Protein AF-A0A150SQH8-F1 (afdb_monomer)

pLDDT: mean 94.11, std 7.32, range [50.31, 98.69]

Sequence (302 aa):
MTDPDAIAERLSELQANVLAPLVLGGPLHPVRPFGVRLALLLGDGAGALDRDLGSRIDVVRVRVARLVAPVDTLPELTSADWALLAALNDLLQLTNHELAGVLTRSRYPRLLASVRDLCELVPAPADVATALSRHATFARVLDSVRTDAVVAWWTGRASFRGQPPPPRLLRWRQLRNVEVETRRVGLADMGHGIPGLAPPDFADALALWMTRTPLTDLATATRKSPPFAWSASTLAVVATPPGRSLAYRVLLRQPHDLAVATLARAAREVPPRFGRARAIAESFASEVAAGIKLLDERSGAA

Nearest PDB structures (foldseek):
  8pj6-assembly1_5  TM=2.919E-01  e=7.284E+00  Homo sapiens

Secondary structure (DSSP, 8-state):
---HHHHHHHHHHHIIIIIHHHHH-S---PPSP-HHHHHTTTTTT---S-HHHHHHHHHHHHHHHHTTS--S--PPPPHHHHHHHHHHHHHHHTT-GGGGSTTTTTHHHHHHHHHHHHHHHSPPPSSHHHHHHHHHHHTTGGG-EEEEEEEEETTEEEEEESSPPPGGGGTTHHHHT-EEEEEEEEGGGTTTT-TT--HHHHHHHHHHHHTTSHHHHHHTTT-SSSPP---HHHHHHHTSHHHHHHHHHHHTTS-HHHHHHHHHHHHHHS-GGGHHHHHHHHHHHHHHHHHHHHHHHHHTT-

Foldseek 3Di:
DDDPVVLLVVLQCLLVQQQLCQQVNDHHDQDDQQFQPSLLVHQVPRPRYDVVSVVVSFVSLQVQLVLQDPDDGADDQHSLNSSLSSLLSLLLCLLAQVCQPPVRLVVNVVSLVRSLVSLVVRDAQPDLRSLSSSCSRRLCVQVDKWKKKWKDWPPGIDIDISDDPDVVSVPPCPPGVIDIDIDIHTSLRSQPPRPNGDSVSSLVSVQSSVLNNLLSLLLCQLDPTPHRADDPNVLVQLVDPVSLSSSLSSLVVDDLVSSLVSLCVRLVVPDVVPVVSSVSSNVSSVVSNVVVVVVVVVVVVD

Structure (mmCIF, N/CA/C/O backbone):
data_AF-A0A150SQH8-F1
#
_entry.id   AF-A0A150SQH8-F1
#
loop_
_atom_site.group_PDB
_atom_site.id
_atom_site.type_symbol
_atom_site.label_atom_id
_atom_site.label_alt_id
_atom_site.label_comp_id
_atom_site.label_asym_id
_atom_site.label_entity_id
_atom_site.label_seq_id
_atom_site.pdbx_PDB_ins_code
_atom_site.Cartn_x
_atom_site.Cartn_y
_atom_site.Cartn_z
_atom_site.occupancy
_atom_site.B_iso_or_equiv
_atom_site.auth_seq_id
_atom_site.auth_comp_id
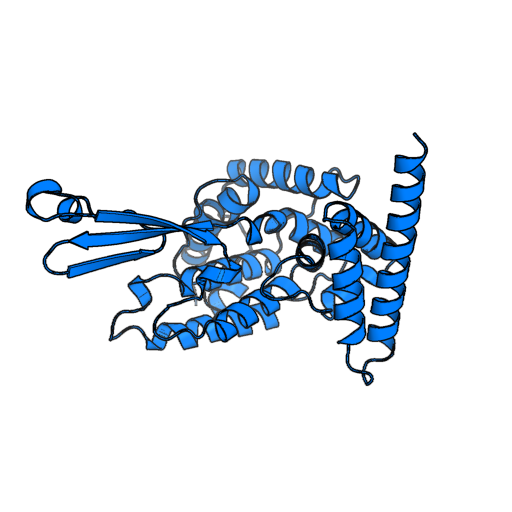_atom_site.auth_asym_id
_atom_site.auth_atom_id
_atom_site.pdbx_PDB_model_num
ATOM 1 N N . MET A 1 1 ? -21.408 -23.127 -3.669 1.00 54.91 1 MET A N 1
ATOM 2 C CA . MET A 1 1 ? -20.972 -22.099 -4.638 1.00 54.91 1 MET A CA 1
ATOM 3 C C . MET A 1 1 ? -21.226 -20.749 -3.998 1.00 54.91 1 MET A C 1
ATOM 5 O O . MET A 1 1 ? -22.210 -20.644 -3.279 1.00 54.91 1 MET A O 1
ATOM 9 N N . THR A 1 2 ? -20.316 -19.788 -4.139 1.00 75.75 2 THR A N 1
ATOM 10 C CA . THR A 1 2 ? -20.531 -18.435 -3.606 1.00 75.75 2 THR A CA 1
ATOM 11 C C . THR A 1 2 ? -21.560 -17.738 -4.493 1.00 75.75 2 THR A C 1
ATOM 13 O O . THR A 1 2 ? -21.450 -17.830 -5.712 1.00 75.75 2 THR A O 1
ATOM 16 N N . ASP A 1 3 ? -22.562 -17.115 -3.886 1.00 88.38 3 ASP A N 1
ATOM 17 C CA . ASP A 1 3 ? -23.619 -16.375 -4.578 1.00 88.38 3 ASP A CA 1
ATOM 18 C C . ASP A 1 3 ? -23.025 -15.160 -5.332 1.00 88.38 3 ASP A C 1
ATOM 20 O O . ASP A 1 3 ? -22.345 -14.350 -4.690 1.00 88.38 3 ASP A O 1
ATOM 24 N N . PRO A 1 4 ? -23.209 -15.032 -6.665 1.00 88.50 4 PRO A N 1
ATOM 25 C CA . PRO A 1 4 ? -22.715 -13.894 -7.442 1.00 88.50 4 PRO A CA 1
ATOM 26 C C . PRO A 1 4 ? -23.181 -12.539 -6.903 1.00 88.50 4 PRO A C 1
ATOM 28 O O . PRO A 1 4 ? -22.384 -11.599 -6.879 1.00 88.50 4 PRO A O 1
ATOM 31 N N . ASP A 1 5 ? -24.415 -12.454 -6.402 1.00 89.44 5 ASP A N 1
ATOM 32 C CA . ASP A 1 5 ? -24.975 -11.211 -5.861 1.00 89.44 5 ASP A CA 1
ATOM 33 C C . ASP A 1 5 ? -24.255 -10.799 -4.570 1.00 89.44 5 ASP A C 1
ATOM 35 O O . ASP A 1 5 ? -23.940 -9.626 -4.358 1.00 89.44 5 ASP A O 1
ATOM 39 N N . ALA A 1 6 ? -23.874 -11.779 -3.746 1.00 90.44 6 ALA A N 1
ATOM 40 C CA . ALA A 1 6 ? -23.054 -11.528 -2.570 1.00 90.44 6 ALA A CA 1
ATOM 41 C C . ALA A 1 6 ? -21.642 -11.056 -2.956 1.00 90.44 6 ALA A C 1
ATOM 43 O O . ALA A 1 6 ? -21.105 -10.156 -2.319 1.00 90.44 6 ALA A O 1
ATOM 44 N N . ILE A 1 7 ? -21.013 -11.619 -3.996 1.00 91.69 7 ILE A N 1
ATOM 45 C CA . ILE A 1 7 ? -19.692 -11.145 -4.458 1.00 91.69 7 ILE A CA 1
ATOM 46 C C . ILE A 1 7 ? -19.790 -9.700 -4.960 1.00 91.69 7 ILE A C 1
ATOM 48 O O . ILE A 1 7 ? -18.939 -8.875 -4.622 1.00 91.69 7 ILE A O 1
ATOM 52 N N . ALA A 1 8 ? -20.842 -9.395 -5.718 1.00 91.81 8 ALA A N 1
ATOM 53 C CA . ALA A 1 8 ? -21.169 -8.061 -6.198 1.00 91.81 8 ALA A CA 1
ATOM 54 C C . ALA A 1 8 ? -21.287 -7.045 -5.050 1.00 91.81 8 ALA A C 1
ATOM 56 O O . ALA A 1 8 ? -20.570 -6.047 -5.057 1.00 91.81 8 ALA A O 1
ATOM 57 N N . GLU A 1 9 ? -22.096 -7.334 -4.026 1.00 92.94 9 GLU A N 1
ATOM 58 C CA . GLU A 1 9 ? -22.246 -6.473 -2.843 1.00 92.94 9 GLU A CA 1
ATOM 59 C C . GLU A 1 9 ? -20.897 -6.222 -2.153 1.00 92.94 9 GLU A C 1
ATOM 61 O O . GLU A 1 9 ? -20.533 -5.086 -1.839 1.00 92.94 9 GLU A O 1
ATOM 66 N N . ARG A 1 10 ? -20.102 -7.283 -1.970 1.00 94.69 10 ARG A N 1
ATOM 67 C CA . ARG A 1 10 ? -18.777 -7.200 -1.341 1.00 94.69 10 ARG A CA 1
ATOM 68 C C . ARG A 1 10 ? -17.798 -6.352 -2.156 1.00 94.69 10 ARG A C 1
ATOM 70 O O . ARG A 1 10 ? -16.973 -5.651 -1.566 1.00 94.69 10 ARG A O 1
ATOM 77 N N . LEU A 1 11 ? -17.884 -6.398 -3.483 1.00 95.44 11 LEU A N 1
ATOM 78 C CA . LEU A 1 11 ? -17.093 -5.562 -4.381 1.00 95.44 11 LEU A CA 1
ATOM 79 C C . LEU A 1 11 ? -17.520 -4.086 -4.294 1.00 95.44 11 LEU A C 1
ATOM 81 O O . LEU A 1 11 ? -16.653 -3.218 -4.176 1.00 95.44 11 LEU A O 1
ATOM 85 N N . SER A 1 12 ? -18.825 -3.796 -4.276 1.00 95.31 12 SER A N 1
ATOM 86 C CA . SER A 1 12 ? -19.351 -2.433 -4.107 1.00 95.31 12 SER A CA 1
ATOM 87 C C . SER A 1 12 ? -18.947 -1.836 -2.754 1.00 95.31 12 SER A C 1
ATOM 89 O O . SER A 1 12 ? -18.493 -0.692 -2.689 1.00 95.31 12 SER A O 1
ATOM 91 N N . GLU A 1 13 ? -19.030 -2.623 -1.674 1.00 96.25 13 GLU A N 1
ATOM 92 C CA . GLU A 1 13 ? -18.545 -2.231 -0.347 1.00 96.25 13 GLU A CA 1
ATOM 93 C C . GLU A 1 13 ? -17.054 -1.847 -0.389 1.00 96.25 13 GLU A C 1
ATOM 95 O O . GLU A 1 13 ? -16.664 -0.819 0.171 1.00 96.25 13 GLU A O 1
ATOM 100 N N . LEU A 1 14 ? -16.219 -2.655 -1.054 1.00 97.50 14 LEU A N 1
ATOM 101 C CA . LEU A 1 14 ? -14.780 -2.411 -1.171 1.00 97.50 14 LEU A CA 1
ATOM 102 C C . LEU A 1 14 ? -14.475 -1.154 -2.000 1.00 97.50 14 LEU A C 1
ATOM 104 O O . LEU A 1 14 ? -13.603 -0.364 -1.624 1.00 97.50 14 LEU A O 1
ATOM 108 N N . GLN A 1 15 ? -15.211 -0.941 -3.097 1.00 97.50 15 GLN A N 1
ATOM 109 C CA . GLN A 1 15 ? -15.101 0.256 -3.930 1.00 97.50 15 GLN A CA 1
ATOM 110 C C . GLN A 1 15 ? -15.419 1.517 -3.115 1.00 97.50 15 GLN A C 1
ATOM 112 O O . GLN A 1 15 ? -14.619 2.454 -3.089 1.00 97.50 15 GLN A O 1
ATOM 117 N N . ALA A 1 16 ? -16.565 1.533 -2.433 1.00 97.81 16 ALA A N 1
ATOM 118 C CA . ALA A 1 16 ? -17.069 2.711 -1.736 1.00 97.81 16 ALA A CA 1
ATOM 119 C C . ALA A 1 16 ? -16.269 3.054 -0.472 1.00 97.81 16 ALA A C 1
ATOM 121 O O . ALA A 1 16 ? -16.001 4.225 -0.212 1.00 97.81 16 ALA A O 1
ATOM 122 N N . ASN A 1 17 ? -15.869 2.045 0.306 1.00 98.19 17 ASN A N 1
ATOM 123 C CA . ASN A 1 17 ? -15.318 2.258 1.645 1.00 98.19 17 ASN A CA 1
ATOM 124 C C . ASN A 1 17 ? -13.785 2.203 1.715 1.00 98.19 17 ASN A C 1
ATOM 126 O O . ASN A 1 17 ? -13.201 2.673 2.697 1.00 98.19 17 ASN A O 1
ATOM 130 N N . VAL A 1 18 ? -13.127 1.636 0.695 1.00 98.19 18 VAL A N 1
ATOM 131 C CA . VAL A 1 18 ? -11.665 1.468 0.677 1.00 98.19 18 VAL A CA 1
ATOM 132 C C . VAL A 1 18 ? -11.040 2.088 -0.570 1.00 98.19 18 VAL A C 1
ATOM 134 O O . VAL A 1 18 ? -10.210 2.983 -0.428 1.00 98.19 18 VAL A O 1
ATOM 137 N N . LEU A 1 19 ? -11.442 1.683 -1.782 1.00 98.38 19 LEU A N 1
ATOM 138 C CA . LEU A 1 19 ? -10.826 2.201 -3.015 1.00 98.38 19 LEU A CA 1
ATOM 139 C C . LEU A 1 19 ? -11.035 3.710 -3.170 1.00 98.38 19 LEU A C 1
ATOM 141 O O . LEU A 1 19 ? -10.078 4.454 -3.385 1.00 98.38 19 LEU A O 1
ATOM 145 N N . ALA A 1 20 ? -12.286 4.161 -3.071 1.00 98.44 20 ALA A N 1
ATOM 146 C CA . ALA A 1 20 ? -12.628 5.558 -3.277 1.00 98.44 20 ALA A CA 1
ATOM 147 C C . ALA A 1 20 ? -11.927 6.482 -2.270 1.00 98.44 20 ALA A C 1
ATOM 149 O O . ALA A 1 20 ? -11.254 7.404 -2.728 1.00 98.44 20 ALA A O 1
ATOM 150 N N . PRO A 1 21 ? -11.972 6.255 -0.941 1.00 98.31 21 PRO A N 1
ATOM 151 C CA . PRO A 1 21 ? -11.262 7.122 -0.003 1.00 98.31 21 PRO A CA 1
ATOM 152 C C . PRO A 1 21 ? -9.739 7.034 -0.139 1.00 98.31 21 PRO A C 1
ATOM 154 O O . PRO A 1 21 ? -9.055 8.028 0.098 1.00 98.31 21 PRO A O 1
ATOM 157 N N . LEU A 1 22 ? -9.190 5.887 -0.560 1.00 98.31 22 LEU A N 1
ATOM 158 C CA . LEU A 1 22 ? -7.756 5.752 -0.825 1.00 98.31 22 LEU A CA 1
ATOM 159 C C . LEU A 1 22 ? -7.313 6.640 -1.998 1.00 98.31 22 LEU A C 1
ATOM 161 O O . LEU A 1 22 ? -6.319 7.359 -1.893 1.00 98.31 22 LEU A O 1
ATOM 165 N N . VAL A 1 23 ? -8.060 6.611 -3.105 1.00 98.38 23 VAL A N 1
ATOM 166 C CA . VAL A 1 23 ? -7.725 7.355 -4.328 1.00 98.38 23 VAL A CA 1
ATOM 167 C C . VAL A 1 23 ? -8.133 8.824 -4.204 1.00 98.38 23 VAL A C 1
ATOM 169 O O . VAL A 1 23 ? -7.295 9.724 -4.300 1.00 98.38 23 VAL A O 1
ATOM 172 N N . LEU A 1 24 ? -9.416 9.081 -3.947 1.00 98.31 24 LEU A N 1
ATOM 173 C CA . LEU A 1 24 ? -10.005 10.423 -3.879 1.00 98.31 24 LEU A CA 1
ATOM 174 C C . LEU A 1 24 ? -9.580 11.178 -2.611 1.00 98.31 24 LEU A C 1
ATOM 176 O O . LEU A 1 24 ? -9.574 12.408 -2.584 1.00 98.31 24 LEU A O 1
ATOM 180 N N . GLY A 1 25 ? -9.152 10.457 -1.575 1.00 96.62 25 GLY A N 1
ATOM 181 C CA . GLY A 1 25 ? -8.970 10.988 -0.231 1.00 96.62 25 GLY A CA 1
ATOM 182 C C . GLY A 1 25 ? -10.256 10.888 0.580 1.00 96.62 25 GLY A C 1
ATOM 183 O O . GLY A 1 25 ? -11.359 10.985 0.049 1.00 96.62 25 GLY A O 1
ATOM 184 N N . GLY A 1 26 ? -10.106 10.708 1.887 1.00 96.19 26 GLY A N 1
ATOM 185 C CA . GLY A 1 26 ? -11.228 10.605 2.811 1.00 96.19 26 GLY A CA 1
ATOM 186 C C . GLY A 1 26 ? -10.970 9.575 3.906 1.00 96.19 26 GLY A C 1
ATOM 187 O O . GLY A 1 26 ? -9.885 8.989 3.967 1.00 96.19 26 GLY A O 1
ATOM 188 N N . PRO A 1 27 ? -11.949 9.367 4.797 1.00 96.12 27 PRO A N 1
ATOM 189 C CA . PRO A 1 27 ? -11.869 8.330 5.811 1.00 96.12 27 PRO A CA 1
ATOM 190 C C . PRO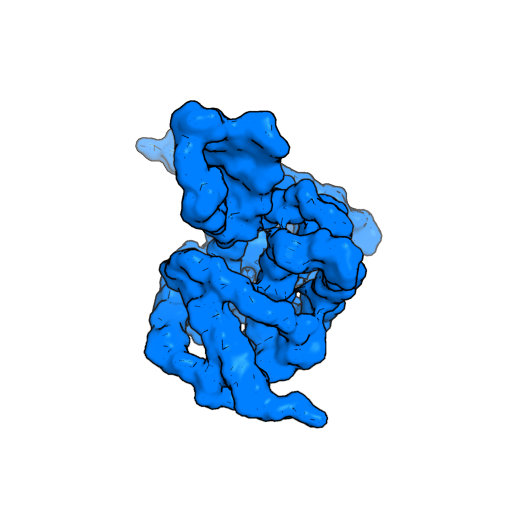 A 1 27 ? -11.969 6.943 5.166 1.00 96.12 27 PRO A C 1
ATOM 192 O O . PRO A 1 27 ? -12.900 6.658 4.416 1.00 96.12 27 PRO A O 1
ATOM 195 N N . LEU A 1 28 ? -11.006 6.076 5.475 1.00 96.25 28 LEU A N 1
ATOM 196 C CA . LEU A 1 28 ? -11.078 4.658 5.132 1.00 96.25 28 LEU A CA 1
ATOM 197 C C . LEU A 1 28 ? -11.973 3.941 6.140 1.00 96.25 28 LEU A C 1
ATOM 199 O O . LEU A 1 28 ? -11.782 4.075 7.352 1.00 96.25 28 LEU A O 1
ATOM 203 N N . HIS A 1 29 ? -12.889 3.124 5.635 1.00 95.94 29 HIS A N 1
ATOM 204 C CA . HIS A 1 29 ? -13.744 2.266 6.445 1.00 95.94 29 HIS A CA 1
ATOM 205 C C . HIS A 1 29 ? -13.496 0.806 6.046 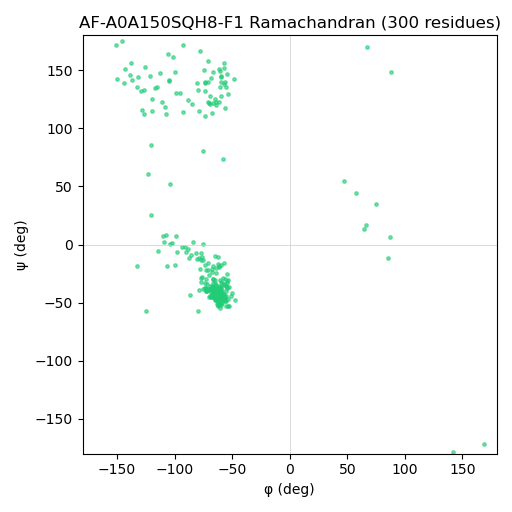1.00 95.94 29 HIS A C 1
ATOM 207 O O . HIS A 1 29 ? -14.193 0.284 5.181 1.00 95.94 29 HIS A O 1
ATOM 213 N N . PRO A 1 30 ? -12.479 0.134 6.626 1.00 95.62 30 PRO A N 1
ATOM 214 C CA . PRO A 1 30 ? -12.199 -1.259 6.302 1.00 95.62 30 PRO A CA 1
ATOM 215 C C . PRO A 1 30 ? -13.448 -2.123 6.470 1.00 95.62 30 PRO A C 1
ATOM 217 O O . PRO A 1 30 ? -14.113 -2.096 7.508 1.00 95.62 30 PRO A O 1
ATOM 220 N N . VAL A 1 31 ? -13.754 -2.904 5.443 1.00 96.00 31 VAL A N 1
ATOM 221 C CA . VAL A 1 31 ? -14.920 -3.788 5.398 1.00 96.00 31 VAL A CA 1
ATOM 222 C C . VAL A 1 31 ? -14.529 -5.175 5.897 1.00 96.00 31 VAL A C 1
ATOM 224 O O . VAL A 1 31 ? -13.347 -5.452 6.122 1.00 96.00 31 VAL A O 1
ATOM 227 N N . ARG A 1 32 ? -15.506 -6.072 6.092 1.00 94.81 32 ARG A N 1
ATOM 228 C CA . ARG A 1 32 ? -15.238 -7.436 6.597 1.00 94.81 32 ARG A CA 1
ATOM 229 C C . ARG A 1 32 ? -14.081 -8.104 5.825 1.00 94.81 32 ARG A C 1
ATOM 231 O O . ARG A 1 32 ? -13.992 -7.888 4.618 1.00 94.81 32 ARG A O 1
ATOM 238 N N . PRO A 1 33 ? -13.212 -8.893 6.481 1.00 95.75 33 PRO A N 1
ATOM 239 C CA . PRO A 1 33 ? -12.117 -9.549 5.781 1.00 95.75 33 PRO A CA 1
ATOM 240 C C . PRO A 1 33 ? -12.602 -10.418 4.620 1.00 95.75 33 PRO A C 1
ATOM 242 O O . PRO A 1 33 ? -13.620 -11.103 4.750 1.00 95.75 33 PRO A O 1
ATOM 245 N N . PHE A 1 34 ? -11.880 -10.396 3.504 1.00 95.50 34 PHE A N 1
ATOM 246 C CA . PHE A 1 34 ? -12.222 -11.189 2.322 1.00 95.50 34 PHE A CA 1
ATOM 247 C C . PHE A 1 34 ? -11.635 -12.594 2.412 1.00 95.50 34 PHE A C 1
ATOM 249 O O . PHE A 1 34 ? -12.309 -13.583 2.118 1.00 95.50 34 PHE A O 1
ATOM 256 N N . GLY A 1 35 ? -10.379 -12.686 2.842 1.00 95.06 35 GLY A N 1
ATOM 257 C CA . GLY A 1 35 ? -9.592 -13.900 2.738 1.00 95.06 35 GLY A CA 1
ATOM 258 C C . GLY A 1 35 ? -9.258 -14.280 1.287 1.00 95.06 35 GLY A C 1
ATOM 259 O O . GLY A 1 35 ? -9.817 -13.738 0.333 1.00 95.06 35 GLY A O 1
ATOM 260 N N . VAL A 1 36 ? -8.362 -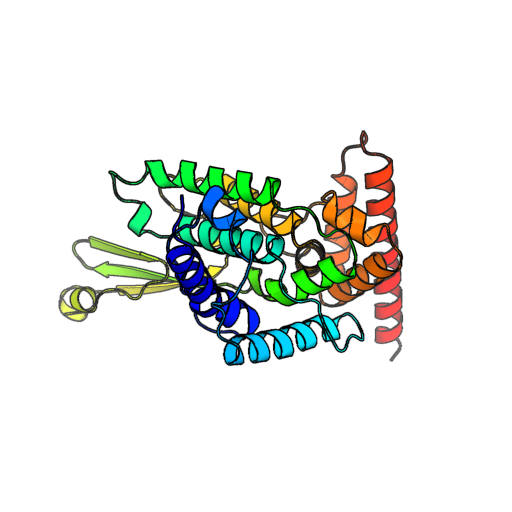15.257 1.114 1.00 96.75 36 VAL A N 1
ATOM 261 C CA . VAL A 1 36 ? -7.824 -15.648 -0.207 1.00 96.75 36 VAL A CA 1
ATOM 262 C C . VAL A 1 36 ? -8.924 -15.972 -1.222 1.00 96.75 36 VAL A C 1
ATOM 264 O O . VAL A 1 36 ? -8.958 -15.413 -2.314 1.00 96.75 36 VAL A O 1
ATOM 267 N N . ARG A 1 37 ? -9.849 -16.871 -0.862 1.00 95.06 37 ARG A N 1
ATOM 268 C CA . ARG A 1 37 ? -10.833 -17.411 -1.810 1.00 95.06 37 ARG A CA 1
ATOM 269 C C . ARG A 1 37 ? -11.772 -16.342 -2.361 1.00 95.06 37 ARG A C 1
ATOM 271 O O . ARG A 1 37 ? -12.040 -16.357 -3.553 1.00 95.06 37 ARG A O 1
ATOM 278 N N . LEU A 1 38 ? -12.311 -15.469 -1.507 1.00 94.81 38 LEU A N 1
ATOM 279 C CA . LEU A 1 38 ? -13.235 -14.431 -1.964 1.00 94.81 38 LEU A CA 1
ATOM 280 C C . LEU A 1 38 ? -12.484 -13.343 -2.730 1.00 94.81 38 LEU A C 1
ATOM 282 O O . LEU A 1 38 ? -12.977 -12.901 -3.758 1.00 94.81 38 LEU A O 1
ATOM 286 N N . ALA A 1 39 ? -11.293 -12.951 -2.264 1.00 96.12 39 ALA A N 1
ATOM 287 C CA . ALA A 1 39 ? -10.491 -11.917 -2.909 1.00 96.12 39 ALA A CA 1
ATOM 288 C C . ALA A 1 39 ? -10.129 -12.264 -4.361 1.00 96.12 39 ALA A C 1
ATOM 290 O O . ALA A 1 39 ? -10.191 -11.392 -5.220 1.00 96.12 39 ALA A O 1
ATOM 291 N N . LEU A 1 40 ? -9.806 -13.530 -4.646 1.00 95.25 40 LEU A N 1
ATOM 292 C CA . LEU A 1 40 ? -9.488 -13.990 -6.003 1.00 95.25 40 LEU A CA 1
ATOM 293 C C . LEU A 1 40 ? -10.697 -14.055 -6.945 1.00 95.25 40 LEU A C 1
ATOM 295 O O . LEU A 1 40 ? -10.502 -14.150 -8.149 1.00 95.25 40 LEU A O 1
ATOM 299 N N . LEU A 1 41 ? -11.921 -14.013 -6.413 1.00 93.81 41 LEU A N 1
ATOM 300 C CA . LEU A 1 41 ? -13.149 -13.948 -7.212 1.00 93.81 41 LEU A CA 1
ATOM 301 C C . LEU A 1 41 ? -13.583 -12.501 -7.493 1.00 93.81 41 LEU A C 1
ATOM 303 O O . LEU A 1 41 ? -14.556 -12.281 -8.210 1.00 93.81 41 LEU A O 1
ATOM 307 N N . LEU A 1 42 ? -12.917 -11.505 -6.897 1.00 92.25 42 LEU A N 1
ATOM 308 C CA . LEU A 1 42 ? -13.267 -10.104 -7.106 1.00 92.25 42 LEU A CA 1
ATOM 309 C C . LEU A 1 42 ? -12.834 -9.637 -8.495 1.00 92.25 42 LEU A C 1
ATOM 311 O O . LEU A 1 42 ? -11.733 -9.929 -8.953 1.00 92.25 42 LEU A O 1
ATOM 315 N N . GLY A 1 43 ? -13.686 -8.838 -9.133 1.00 80.88 43 GLY A N 1
ATOM 316 C CA . GLY A 1 43 ? -13.420 -8.263 -10.452 1.00 80.88 43 GLY A CA 1
ATOM 317 C C . GLY A 1 43 ? -13.798 -9.169 -11.627 1.00 80.88 43 GLY A C 1
ATOM 318 O O . GLY A 1 43 ? -13.897 -8.669 -12.745 1.00 80.88 43 GLY A O 1
ATOM 319 N N . ASP A 1 44 ? -14.097 -10.449 -11.394 1.00 79.44 44 ASP A N 1
ATOM 320 C CA . ASP A 1 44 ? -14.645 -11.328 -12.427 1.00 79.44 44 ASP A CA 1
ATOM 321 C C . ASP A 1 44 ? -16.119 -10.960 -12.691 1.00 79.44 44 ASP A C 1
ATOM 323 O O . ASP A 1 44 ? -16.990 -11.155 -11.844 1.00 79.44 44 ASP A O 1
ATOM 327 N N . GLY A 1 45 ? -16.409 -10.390 -13.869 1.00 63.75 45 GLY A N 1
ATOM 328 C CA . GLY A 1 45 ? -17.779 -10.083 -14.309 1.00 63.75 45 GLY A CA 1
ATOM 329 C C . GLY A 1 45 ? -18.432 -8.865 -13.638 1.00 63.75 45 GLY A C 1
ATOM 330 O O . GLY A 1 45 ? -19.636 -8.884 -13.400 1.00 63.75 45 GLY A O 1
ATOM 331 N N . ALA A 1 46 ? -17.653 -7.821 -13.322 1.00 62.59 46 ALA A N 1
ATOM 332 C CA . ALA A 1 46 ? -18.021 -6.666 -12.488 1.00 62.59 46 ALA A CA 1
ATOM 333 C C . ALA A 1 46 ? -19.240 -5.824 -12.960 1.00 62.59 46 ALA A C 1
ATOM 335 O O . ALA A 1 46 ? -19.106 -4.680 -13.392 1.00 62.59 46 ALA A O 1
ATOM 336 N N . GLY A 1 47 ? -20.454 -6.358 -12.799 1.00 61.75 47 GLY A N 1
ATOM 337 C CA . GLY A 1 47 ? -21.727 -5.662 -13.029 1.00 61.75 47 GLY A CA 1
ATOM 338 C C . GLY A 1 47 ? -22.199 -4.764 -11.874 1.00 61.75 47 GLY A C 1
ATOM 339 O O . GLY A 1 47 ? -23.164 -4.028 -12.046 1.00 61.75 47 GLY A O 1
ATOM 340 N N . ALA A 1 48 ? -21.530 -4.796 -10.716 1.00 65.94 48 ALA A N 1
ATOM 341 C CA . ALA A 1 48 ? -22.013 -4.197 -9.462 1.00 65.94 48 ALA A CA 1
ATOM 342 C C . ALA A 1 48 ? -21.288 -2.914 -9.012 1.00 65.94 48 ALA A C 1
ATOM 344 O O . ALA A 1 48 ? -21.482 -2.440 -7.892 1.00 65.94 48 ALA A O 1
ATOM 345 N N . LEU A 1 49 ? -20.419 -2.355 -9.852 1.00 86.38 49 LEU A N 1
ATOM 346 C CA . LEU A 1 49 ? -19.686 -1.137 -9.511 1.00 86.38 49 LEU A CA 1
ATOM 347 C C . LEU A 1 49 ? -20.553 0.107 -9.734 1.00 86.38 49 LEU A C 1
ATOM 349 O O . LEU A 1 49 ? -21.234 0.234 -10.753 1.00 86.38 49 LEU A O 1
ATOM 353 N N . ASP A 1 50 ? -20.463 1.061 -8.807 1.00 93.50 50 ASP A N 1
ATOM 354 C CA . ASP A 1 50 ? -20.995 2.407 -9.011 1.00 93.50 50 ASP A CA 1
ATOM 355 C C . ASP A 1 50 ? -20.161 3.089 -10.108 1.00 93.50 50 ASP A C 1
ATOM 357 O O . ASP A 1 50 ? -18.962 3.345 -9.935 1.00 93.50 50 ASP A O 1
ATOM 361 N N . ARG A 1 51 ? -20.796 3.345 -11.259 1.00 93.69 51 ARG A N 1
ATOM 362 C CA . ARG A 1 51 ? -20.149 3.913 -12.450 1.00 93.69 51 ARG A CA 1
ATOM 363 C C . ARG A 1 51 ? -19.733 5.369 -12.251 1.00 93.69 51 ARG A C 1
ATOM 365 O O . ARG A 1 51 ? -18.666 5.757 -12.723 1.00 93.69 51 ARG A O 1
ATOM 372 N N . ASP A 1 52 ? -20.520 6.151 -11.518 1.00 96.38 52 ASP A N 1
ATOM 373 C CA . ASP A 1 52 ? -20.221 7.562 -11.258 1.00 96.38 52 ASP A CA 1
ATOM 374 C C . ASP A 1 52 ? -19.056 7.687 -10.272 1.00 96.38 52 ASP A C 1
ATOM 376 O O . ASP A 1 52 ? -18.170 8.540 -10.409 1.00 96.38 52 ASP A O 1
ATOM 380 N N . LEU A 1 53 ? -19.011 6.807 -9.268 1.00 96.50 53 LEU A N 1
ATOM 381 C CA . LEU A 1 53 ? -17.853 6.691 -8.389 1.00 96.50 53 LEU A CA 1
ATOM 382 C C . LEU A 1 53 ? -16.613 6.190 -9.142 1.00 96.50 53 LEU A C 1
ATOM 384 O O . LEU A 1 53 ? -15.535 6.760 -8.965 1.00 96.50 53 LEU A O 1
ATOM 388 N N . GLY A 1 54 ? -16.771 5.183 -10.006 1.00 95.56 54 GLY A N 1
ATOM 389 C CA . GLY A 1 54 ? -15.711 4.658 -10.871 1.00 95.56 54 GLY A CA 1
ATOM 390 C C . GLY A 1 54 ? -15.082 5.743 -11.746 1.00 95.56 54 GLY A C 1
ATOM 391 O O . GLY A 1 54 ? -13.868 5.934 -11.708 1.00 95.56 54 GLY A O 1
ATOM 392 N N . SER A 1 55 ? -15.902 6.553 -12.421 1.00 96.31 55 SER A N 1
ATOM 393 C CA . SER A 1 55 ? -15.413 7.661 -13.249 1.00 96.31 55 SER A CA 1
ATOM 394 C C . SER A 1 55 ? -14.587 8.677 -12.448 1.00 96.31 55 SER A C 1
ATOM 396 O O . SER A 1 55 ? -13.516 9.100 -12.890 1.00 96.31 55 SER A O 1
ATOM 398 N N . ARG A 1 56 ? -15.027 9.040 -11.234 1.00 98.19 56 ARG A N 1
ATOM 399 C CA . ARG A 1 56 ? -14.263 9.950 -10.359 1.00 98.19 56 ARG A CA 1
ATOM 400 C C . ARG A 1 56 ? -12.923 9.349 -9.939 1.00 98.19 56 ARG A C 1
ATOM 402 O O . ARG A 1 56 ? -11.918 10.064 -9.929 1.00 98.19 56 ARG A O 1
ATOM 409 N N . ILE A 1 57 ? -12.906 8.057 -9.602 1.00 98.06 57 ILE A N 1
ATOM 410 C CA . ILE A 1 57 ? -11.682 7.315 -9.270 1.00 98.06 57 ILE A CA 1
ATOM 411 C C . ILE A 1 57 ? -10.707 7.370 -10.451 1.00 98.06 57 ILE A C 1
ATOM 413 O O . ILE A 1 57 ? -9.543 7.722 -10.256 1.00 98.06 57 ILE A O 1
ATOM 417 N N . ASP A 1 58 ? -11.171 7.105 -11.671 1.00 97.69 58 ASP A N 1
ATOM 418 C CA . ASP A 1 58 ? -10.315 7.068 -12.858 1.00 97.69 58 ASP A CA 1
ATOM 419 C C . ASP A 1 58 ? -9.704 8.428 -13.198 1.00 97.69 58 ASP A C 1
ATOM 421 O O . ASP A 1 58 ? -8.505 8.511 -13.473 1.00 97.69 58 ASP A O 1
ATOM 425 N N . VAL A 1 59 ? -10.472 9.517 -13.077 1.00 98.06 59 VAL A N 1
ATOM 426 C CA . VAL A 1 59 ? -9.948 10.883 -13.256 1.00 98.06 59 VAL A CA 1
ATOM 427 C C . VAL A 1 59 ? -8.785 11.162 -12.298 1.00 98.06 59 VAL A C 1
ATOM 429 O O . VAL A 1 59 ? -7.767 11.740 -12.694 1.00 98.06 59 VAL A O 1
ATOM 432 N N . VAL A 1 60 ? -8.906 10.749 -11.033 1.00 98.44 60 VAL A N 1
ATOM 433 C CA . VAL A 1 60 ? -7.839 10.947 -10.043 1.00 98.44 60 VAL A CA 1
ATOM 434 C C . VAL A 1 60 ? -6.662 10.006 -10.294 1.00 98.44 60 VAL A C 1
ATOM 436 O O . VAL A 1 60 ? -5.521 10.466 -10.230 1.00 98.44 60 VAL A O 1
ATOM 439 N N . ARG A 1 61 ? -6.897 8.738 -10.658 1.00 98.50 61 ARG A N 1
ATOM 440 C CA . ARG A 1 61 ? -5.827 7.798 -11.038 1.00 98.50 61 ARG A CA 1
ATOM 441 C C . ARG A 1 61 ? -4.999 8.354 -12.201 1.00 98.50 61 ARG A C 1
ATOM 443 O O . ARG A 1 61 ? -3.775 8.418 -12.099 1.00 98.50 61 ARG A O 1
ATOM 450 N N . VAL A 1 62 ? -5.637 8.851 -13.264 1.00 98.56 62 VAL A N 1
ATOM 451 C CA . VAL A 1 62 ? -4.935 9.486 -14.397 1.00 98.56 62 VAL A CA 1
ATOM 452 C C . VAL A 1 62 ? -4.146 10.714 -13.936 1.00 98.56 62 VAL A C 1
ATOM 454 O O . VAL A 1 62 ? -2.989 10.879 -14.321 1.00 98.56 62 VAL A O 1
ATOM 457 N N . ARG A 1 63 ? -4.712 11.556 -13.058 1.00 98.31 63 ARG A N 1
ATOM 458 C CA . ARG A 1 63 ? -3.994 12.713 -12.494 1.00 98.31 63 ARG A CA 1
ATOM 459 C C . ARG A 1 63 ? -2.734 12.297 -11.731 1.00 98.31 63 ARG A C 1
ATOM 461 O O . ARG A 1 63 ? -1.704 12.946 -11.891 1.00 98.31 63 ARG A O 1
ATOM 468 N N . VAL A 1 64 ? -2.802 11.236 -10.927 1.00 98.12 64 VAL A N 1
ATOM 469 C CA . VAL A 1 64 ? -1.639 10.701 -10.202 1.00 98.12 64 VAL A CA 1
ATOM 470 C C . VAL A 1 64 ? -0.604 10.143 -11.181 1.00 98.12 64 VAL A C 1
ATOM 472 O O . VAL A 1 64 ? 0.572 10.482 -11.071 1.00 98.12 64 VAL A O 1
ATOM 475 N N . ALA A 1 65 ? -1.020 9.360 -12.180 1.00 98.38 65 ALA A N 1
ATOM 476 C CA . ALA A 1 65 ? -0.110 8.834 -13.200 1.00 98.38 65 ALA A CA 1
ATOM 477 C C . ALA A 1 65 ? 0.596 9.947 -13.994 1.00 98.38 65 ALA A C 1
ATOM 479 O O . ALA A 1 65 ? 1.793 9.843 -14.270 1.00 98.38 65 ALA A O 1
ATOM 480 N N . ARG A 1 66 ? -0.104 11.053 -14.281 1.00 98.19 66 ARG A N 1
ATOM 481 C CA . ARG A 1 66 ? 0.447 12.239 -14.961 1.00 98.19 66 ARG A CA 1
ATOM 482 C C . ARG A 1 66 ? 1.581 12.932 -14.215 1.00 98.19 66 ARG A C 1
ATOM 484 O O . ARG A 1 66 ? 2.366 13.638 -14.840 1.00 98.19 66 ARG A O 1
ATOM 491 N N . LEU A 1 67 ? 1.726 12.693 -12.911 1.00 96.94 67 LEU A N 1
ATOM 492 C CA . LEU A 1 67 ? 2.878 13.189 -12.153 1.00 96.94 67 LEU A CA 1
ATOM 493 C C . LEU A 1 67 ? 4.196 12.538 -12.592 1.00 96.94 67 LEU A C 1
ATOM 495 O O . LEU A 1 67 ? 5.260 13.070 -12.281 1.00 96.94 67 LEU A O 1
ATOM 499 N N . VAL A 1 68 ? 4.136 11.388 -13.273 1.00 96.94 68 VAL A N 1
ATOM 500 C CA . VAL A 1 68 ? 5.317 10.595 -13.642 1.00 96.94 68 VAL A CA 1
ATOM 501 C C . VAL A 1 68 ? 5.334 10.147 -15.102 1.00 96.94 68 VAL A C 1
ATOM 503 O O . VAL A 1 68 ? 6.401 9.819 -15.616 1.00 96.94 68 VAL A O 1
ATOM 506 N N . ALA A 1 69 ? 4.207 10.157 -15.813 1.00 97.38 69 ALA A N 1
ATOM 507 C CA . ALA A 1 69 ? 4.123 9.750 -17.214 1.00 97.38 69 ALA A CA 1
ATOM 508 C C . ALA A 1 69 ? 3.116 10.613 -17.991 1.00 97.38 69 ALA A C 1
ATOM 510 O O . ALA A 1 69 ? 2.034 10.863 -17.472 1.00 97.38 69 ALA A O 1
ATOM 511 N N . PRO A 1 70 ? 3.404 11.031 -19.236 1.00 96.56 70 PRO A N 1
ATOM 512 C CA . PRO A 1 70 ? 2.436 11.746 -20.064 1.00 96.56 70 PRO A CA 1
ATOM 513 C C . PRO A 1 70 ? 1.383 10.768 -20.612 1.00 96.56 70 PRO A C 1
ATOM 515 O O . PRO A 1 70 ? 1.497 10.288 -21.735 1.00 96.56 70 PRO A O 1
ATOM 518 N N . VAL A 1 71 ? 0.393 10.423 -19.788 1.00 96.88 71 VAL A N 1
ATOM 519 C CA . VAL A 1 71 ? -0.702 9.509 -20.138 1.00 96.88 71 VAL A CA 1
ATOM 520 C C . VAL A 1 71 ? -2.051 10.198 -19.986 1.00 96.88 71 VAL A C 1
ATOM 522 O O . VAL A 1 71 ? -2.249 11.009 -19.077 1.00 96.88 71 VAL A O 1
ATOM 525 N N . ASP A 1 72 ? -2.989 9.849 -20.860 1.00 96.69 72 ASP A N 1
ATOM 526 C CA . ASP A 1 72 ? -4.355 10.383 -20.837 1.00 96.69 72 ASP A CA 1
ATOM 527 C C . ASP A 1 72 ? -5.384 9.369 -20.347 1.00 96.69 72 ASP A C 1
ATOM 529 O O . ASP A 1 72 ? -6.466 9.746 -19.900 1.00 96.69 72 ASP A O 1
ATOM 533 N N . THR A 1 73 ? -5.027 8.089 -20.375 1.00 96.38 73 THR A N 1
ATOM 534 C CA . THR A 1 73 ? -5.864 6.983 -19.928 1.00 96.38 73 THR A CA 1
ATOM 535 C C . THR A 1 73 ? -5.032 5.987 -19.132 1.00 96.38 73 THR A C 1
ATOM 537 O O . THR A 1 73 ? -3.806 5.911 -19.253 1.00 96.38 73 THR A O 1
ATOM 540 N N . LEU A 1 74 ? -5.715 5.229 -18.283 1.00 96.88 74 LEU A N 1
ATOM 541 C CA . LEU A 1 74 ? -5.166 4.075 -17.589 1.00 96.88 74 LEU A CA 1
ATOM 542 C C . LEU A 1 74 ? -6.068 2.876 -17.869 1.00 96.88 74 LEU A C 1
ATOM 544 O O . LEU A 1 74 ? -7.263 3.068 -18.095 1.00 96.88 74 LEU A O 1
ATOM 548 N N . PRO A 1 75 ? -5.523 1.650 -17.837 1.00 94.69 75 PRO A N 1
ATOM 549 C CA . PRO A 1 75 ? -6.357 0.465 -17.910 1.00 94.69 75 PRO A CA 1
ATOM 550 C C . PRO A 1 75 ? -7.321 0.410 -16.716 1.00 94.69 75 PRO A C 1
ATOM 552 O O . PRO A 1 75 ? -7.026 0.902 -15.612 1.00 94.69 75 PRO A O 1
ATOM 555 N N . GLU A 1 76 ? -8.469 -0.220 -16.949 1.00 93.25 76 GLU A N 1
ATOM 556 C CA . GLU A 1 76 ? -9.411 -0.582 -15.894 1.00 93.25 76 GLU A CA 1
ATOM 557 C C . GLU A 1 76 ? -8.732 -1.472 -14.842 1.00 93.25 76 GLU A C 1
ATOM 559 O O . GLU A 1 76 ? -7.718 -2.127 -15.104 1.00 93.25 76 GLU A O 1
ATOM 564 N N . LEU A 1 77 ? -9.275 -1.465 -13.625 1.00 94.88 77 LEU A N 1
ATOM 565 C CA . LEU A 1 77 ? -8.765 -2.309 -12.548 1.00 94.88 77 LEU A CA 1
ATOM 566 C C . LEU A 1 77 ? -9.083 -3.775 -12.841 1.00 94.88 77 LEU A C 1
ATOM 568 O O . LEU A 1 77 ? -10.244 -4.157 -12.975 1.00 94.88 77 LEU A O 1
ATOM 572 N N . THR A 1 78 ? -8.038 -4.592 -12.903 1.00 94.62 78 THR A N 1
ATOM 573 C CA . THR A 1 78 ? -8.146 -6.034 -13.143 1.00 94.62 78 THR A CA 1
ATOM 574 C C . THR A 1 78 ? -8.570 -6.779 -11.876 1.00 94.62 78 THR A C 1
ATOM 576 O O . THR A 1 78 ? -8.479 -6.244 -10.767 1.00 94.62 78 THR A O 1
ATOM 579 N N . SER A 1 79 ? -8.966 -8.049 -12.002 1.00 95.31 79 SER A N 1
ATOM 580 C CA . SER A 1 79 ? -9.228 -8.919 -10.842 1.00 95.31 79 SER A CA 1
ATOM 581 C C . SER A 1 79 ? -8.026 -9.004 -9.892 1.00 95.31 79 SER A C 1
ATOM 583 O O . SER A 1 79 ? -8.186 -8.969 -8.674 1.00 95.31 79 SER A O 1
ATOM 585 N N . ALA A 1 80 ? -6.800 -8.987 -10.425 1.00 96.75 80 ALA A N 1
ATOM 586 C CA . ALA A 1 80 ? -5.581 -8.939 -9.620 1.00 96.75 80 ALA A CA 1
ATOM 587 C C . ALA A 1 80 ? -5.446 -7.636 -8.807 1.00 96.75 80 ALA A C 1
ATOM 589 O O . ALA A 1 80 ? -4.938 -7.667 -7.686 1.00 96.75 80 ALA A O 1
ATOM 590 N N . ASP A 1 81 ? -5.896 -6.496 -9.340 1.00 97.44 81 ASP A N 1
ATOM 591 C CA . ASP A 1 81 ? -5.853 -5.212 -8.628 1.00 97.44 81 ASP A CA 1
ATOM 592 C C . ASP A 1 81 ? -6.908 -5.156 -7.515 1.00 97.44 81 ASP A C 1
ATOM 594 O O . ASP A 1 81 ? -6.627 -4.671 -6.417 1.00 97.44 81 ASP A O 1
ATOM 598 N N . TRP A 1 82 ? -8.092 -5.726 -7.758 1.00 97.69 82 TRP A N 1
ATOM 599 C CA . TRP A 1 82 ? -9.130 -5.895 -6.738 1.00 97.69 82 TRP A CA 1
ATOM 600 C C . TRP A 1 82 ? -8.717 -6.870 -5.636 1.00 97.69 82 TRP A C 1
ATOM 602 O O . TRP A 1 82 ? -8.900 -6.570 -4.455 1.00 97.69 82 TRP A O 1
ATOM 612 N N . ALA A 1 83 ? -8.097 -7.994 -5.993 1.00 97.94 83 ALA A N 1
ATOM 613 C CA . ALA A 1 83 ? -7.521 -8.931 -5.035 1.00 97.94 83 ALA A CA 1
ATOM 614 C C . ALA A 1 83 ? -6.436 -8.257 -4.177 1.00 97.94 83 ALA A C 1
ATOM 616 O O . ALA A 1 83 ? -6.395 -8.437 -2.959 1.00 97.94 83 ALA A O 1
ATOM 617 N N . LEU A 1 84 ? -5.595 -7.411 -4.779 1.00 98.25 84 LEU A N 1
ATOM 618 C CA . LEU A 1 84 ? -4.577 -6.649 -4.055 1.00 98.25 84 LEU A CA 1
ATOM 619 C C . LEU A 1 84 ? -5.179 -5.594 -3.113 1.00 98.25 84 LEU A C 1
ATOM 621 O O . LEU A 1 84 ? -4.675 -5.386 -2.007 1.00 98.25 84 LEU A O 1
ATOM 625 N N . LEU A 1 85 ? -6.271 -4.947 -3.523 1.00 98.44 85 LEU A N 1
ATOM 626 C CA . LEU A 1 85 ? -7.030 -4.035 -2.670 1.00 98.44 85 LEU A CA 1
ATOM 627 C C . LEU A 1 85 ? -7.703 -4.777 -1.503 1.00 98.44 85 LEU A C 1
ATOM 629 O O . LEU A 1 85 ? -7.696 -4.278 -0.378 1.00 98.44 85 LEU A O 1
ATOM 633 N N . ALA A 1 86 ? -8.234 -5.978 -1.735 1.00 98.38 86 ALA A N 1
ATOM 634 C CA . ALA A 1 86 ? -8.761 -6.834 -0.676 1.00 98.38 86 ALA A CA 1
ATOM 635 C C . ALA A 1 86 ? -7.658 -7.264 0.307 1.00 98.38 86 ALA A C 1
ATOM 637 O O . ALA A 1 86 ? -7.872 -7.217 1.516 1.00 98.38 86 ALA A O 1
ATOM 638 N N . ALA A 1 87 ? -6.451 -7.572 -0.181 1.00 98.44 87 ALA A N 1
ATOM 639 C CA . ALA A 1 87 ? -5.293 -7.828 0.677 1.00 98.44 87 ALA A CA 1
ATOM 640 C C . ALA A 1 87 ? -4.944 -6.611 1.554 1.00 98.44 87 ALA A C 1
ATOM 642 O O . ALA A 1 87 ? -4.644 -6.775 2.735 1.00 98.44 87 ALA A O 1
ATOM 643 N N . LEU A 1 88 ? -5.033 -5.389 1.010 1.00 98.56 88 LEU A N 1
ATOM 644 C CA . LEU A 1 88 ? -4.846 -4.157 1.783 1.00 98.56 88 LEU A CA 1
ATOM 645 C C . LEU A 1 88 ? -5.943 -3.981 2.845 1.00 98.56 88 LEU A C 1
ATOM 647 O O . LEU A 1 88 ? -5.635 -3.641 3.986 1.00 98.56 88 LEU A O 1
ATOM 651 N N . ASN A 1 89 ? -7.209 -4.228 2.498 1.00 98.25 89 ASN A N 1
ATOM 652 C CA . ASN A 1 89 ? -8.314 -4.210 3.459 1.00 98.25 89 ASN A CA 1
ATOM 653 C C . ASN A 1 89 ? -8.057 -5.182 4.620 1.00 98.25 89 ASN A C 1
ATOM 655 O O . ASN A 1 89 ? -8.163 -4.807 5.787 1.00 98.25 89 ASN A O 1
ATOM 659 N N . ASP A 1 90 ? -7.672 -6.413 4.300 1.00 97.81 90 ASP A N 1
ATOM 660 C CA . ASP A 1 90 ? -7.405 -7.465 5.277 1.00 97.81 90 ASP A CA 1
ATOM 661 C C . ASP A 1 90 ? -6.175 -7.131 6.144 1.00 97.81 90 ASP A C 1
ATOM 663 O O . ASP A 1 90 ? -6.201 -7.339 7.360 1.00 97.81 90 ASP A O 1
ATOM 667 N N . LEU A 1 91 ? -5.141 -6.510 5.560 1.00 97.50 91 LEU A N 1
ATOM 668 C CA . LEU A 1 91 ? -3.985 -5.968 6.282 1.00 97.50 91 LEU A CA 1
ATOM 669 C C . LEU A 1 91 ? -4.403 -4.868 7.273 1.00 97.50 91 LEU A C 1
ATOM 671 O O . LEU A 1 91 ? -3.987 -4.897 8.428 1.00 97.50 91 LEU A O 1
ATOM 675 N N . LEU A 1 92 ? -5.261 -3.924 6.872 1.00 96.19 92 LEU A N 1
ATOM 676 C CA . LEU A 1 92 ? -5.796 -2.898 7.779 1.00 96.19 92 LEU A CA 1
ATOM 677 C C . LEU A 1 92 ? -6.615 -3.531 8.917 1.00 96.19 92 LEU A C 1
ATOM 679 O O . LEU A 1 92 ? -6.502 -3.109 10.075 1.00 96.19 92 LEU A O 1
ATOM 683 N N . GLN A 1 93 ? -7.385 -4.581 8.611 1.00 94.56 93 GLN A N 1
ATOM 684 C CA . GLN A 1 93 ? -8.198 -5.318 9.583 1.00 94.56 93 GLN A CA 1
ATOM 685 C C . GLN A 1 93 ? -7.374 -6.101 10.608 1.00 94.56 93 GLN A C 1
ATOM 687 O O . GLN A 1 93 ? -7.848 -6.278 11.730 1.00 94.56 93 GLN A O 1
ATOM 692 N N . LEU A 1 94 ? -6.118 -6.474 10.321 1.00 94.06 94 LEU A N 1
ATOM 693 C CA . LEU A 1 94 ? -5.201 -7.009 11.346 1.00 94.06 94 LEU A CA 1
ATOM 694 C C . LEU A 1 94 ? -5.003 -6.054 12.524 1.00 94.06 94 LEU A C 1
ATOM 696 O O . LEU A 1 94 ? -4.519 -6.455 13.578 1.00 94.06 94 LEU A O 1
ATOM 700 N N . THR A 1 95 ? -5.383 -4.793 12.356 1.00 91.81 95 THR A N 1
ATOM 701 C CA . THR A 1 95 ? -5.223 -3.760 13.365 1.00 91.81 95 THR A CA 1
ATOM 702 C C . THR A 1 95 ? -6.520 -3.395 14.086 1.00 91.81 95 THR A C 1
ATOM 704 O O . THR A 1 95 ? -6.519 -2.567 15.003 1.00 91.81 95 THR A O 1
ATOM 707 N N . ASN A 1 96 ? -7.618 -4.062 13.721 1.00 88.25 96 ASN A N 1
ATOM 708 C CA . ASN A 1 96 ? -8.915 -3.911 14.352 1.00 88.25 96 ASN A CA 1
ATOM 709 C C . ASN A 1 96 ? -8.901 -4.531 15.756 1.00 88.25 96 ASN A C 1
ATOM 711 O O . ASN A 1 96 ? -8.611 -5.715 15.936 1.00 88.25 96 ASN A O 1
ATOM 715 N N . HIS A 1 97 ? -9.230 -3.720 16.760 1.00 79.25 97 HIS A N 1
ATOM 716 C CA . HIS A 1 97 ? -9.237 -4.124 18.164 1.00 79.25 97 HIS A CA 1
ATOM 717 C C . HIS A 1 97 ? -10.378 -5.095 18.509 1.00 79.25 97 HIS A C 1
ATOM 719 O O . HIS A 1 97 ? -10.255 -5.851 19.471 1.00 79.25 97 HIS A O 1
ATOM 725 N N . GLU A 1 98 ? -11.451 -5.137 17.715 1.00 78.81 98 GLU A N 1
ATOM 726 C CA . GLU A 1 98 ? -12.563 -6.076 17.905 1.00 78.81 98 GLU A CA 1
ATOM 727 C C . GLU A 1 98 ? -12.140 -7.531 17.643 1.00 78.81 98 GLU A C 1
ATOM 729 O O . GLU A 1 98 ? -12.736 -8.466 18.179 1.00 78.81 98 GLU A O 1
ATOM 734 N N . LEU A 1 99 ? -11.054 -7.744 16.891 1.00 76.06 99 LEU A N 1
ATOM 735 C CA . LEU A 1 99 ? -10.469 -9.071 16.689 1.00 76.06 99 LEU A CA 1
ATOM 736 C C . LEU A 1 99 ? -9.651 -9.558 17.902 1.00 76.06 99 LEU A C 1
ATOM 738 O O . LEU A 1 99 ? -9.392 -10.758 18.011 1.00 76.06 99 LEU A O 1
ATOM 742 N N . ALA A 1 100 ? -9.312 -8.686 18.859 1.00 69.88 100 ALA A N 1
ATOM 743 C CA . ALA A 1 100 ? -8.457 -9.007 20.010 1.00 69.88 100 ALA A CA 1
ATOM 744 C C . ALA A 1 100 ? -9.179 -9.659 21.206 1.00 69.88 100 ALA A C 1
ATOM 746 O O . ALA A 1 100 ? -8.542 -9.936 22.233 1.00 69.88 100 ALA A O 1
ATOM 747 N N . GLY A 1 101 ? -10.485 -9.923 21.097 1.00 75.12 101 GLY A N 1
ATOM 748 C CA . GLY A 1 101 ? -11.254 -10.647 22.111 1.00 75.12 101 GLY A CA 1
ATOM 749 C C . GLY A 1 101 ? -10.637 -12.009 22.449 1.00 75.12 101 GLY A C 1
ATOM 750 O O . GLY A 1 101 ? -10.058 -12.673 21.593 1.00 75.12 101 GLY A O 1
ATOM 751 N N . VAL A 1 102 ? -10.753 -12.455 23.705 1.00 72.69 102 VAL A N 1
ATOM 752 C CA . VAL A 1 102 ? -10.105 -13.693 24.204 1.00 72.69 102 VAL A CA 1
ATOM 753 C C . VAL A 1 102 ? -10.432 -14.914 23.331 1.00 72.69 102 VAL A C 1
ATOM 755 O O . VAL A 1 102 ? -9.553 -15.727 23.063 1.00 72.69 102 VAL A O 1
ATOM 758 N N . LEU A 1 103 ? -11.661 -14.991 22.815 1.00 76.31 103 LEU A N 1
ATOM 759 C CA . LEU A 1 103 ? -12.137 -16.070 21.940 1.00 76.31 103 LEU A CA 1
ATOM 760 C C . LEU A 1 103 ? -11.818 -15.856 20.448 1.00 76.31 103 LEU A C 1
ATOM 762 O O . LEU A 1 103 ? -12.031 -16.751 19.634 1.00 76.31 103 LEU A O 1
ATOM 766 N N . THR A 1 104 ? -11.325 -14.676 20.066 1.00 79.00 104 THR A N 1
ATOM 767 C CA . THR A 1 104 ? -11.075 -14.284 18.671 1.00 79.00 104 THR A CA 1
ATOM 768 C C . THR A 1 104 ? -9.597 -14.069 18.351 1.00 79.00 104 THR A C 1
ATOM 770 O O . THR A 1 104 ? -9.267 -13.921 17.180 1.00 79.00 104 THR A O 1
ATOM 773 N N . ARG A 1 105 ? -8.687 -14.137 19.336 1.00 76.38 105 ARG A N 1
ATOM 774 C CA . ARG A 1 105 ? -7.231 -13.955 19.132 1.00 76.38 105 ARG A CA 1
ATOM 775 C C . ARG A 1 105 ? -6.625 -14.880 18.075 1.00 76.38 105 ARG A C 1
ATOM 777 O O . ARG A 1 105 ? -5.724 -14.470 17.353 1.00 76.38 105 ARG A O 1
ATOM 784 N N . SER A 1 106 ? -7.145 -16.100 17.934 1.00 83.25 106 SER A N 1
ATOM 785 C CA . SER A 1 106 ? -6.711 -17.056 16.902 1.00 83.25 106 SER A CA 1
ATOM 786 C C . SER A 1 106 ? -7.008 -16.596 15.466 1.00 83.25 106 SER A C 1
ATOM 788 O O . SER A 1 106 ? -6.522 -17.206 14.513 1.00 83.25 106 SER A O 1
ATOM 790 N N . ARG A 1 107 ? -7.787 -15.519 15.288 1.00 87.38 107 ARG A N 1
ATOM 791 C CA . ARG A 1 107 ? -8.092 -14.930 13.981 1.00 87.38 107 ARG A CA 1
ATOM 792 C C . ARG A 1 107 ? -6.935 -14.106 13.420 1.00 87.38 107 ARG A C 1
ATOM 794 O O . ARG A 1 107 ? -6.813 -14.080 12.202 1.00 87.38 107 ARG A O 1
ATOM 801 N N . TYR A 1 108 ? -6.069 -13.502 14.246 1.00 90.25 108 TYR A N 1
ATOM 802 C CA . TYR A 1 108 ? -4.939 -12.708 13.733 1.00 90.25 108 TYR A CA 1
ATOM 803 C C . TYR A 1 108 ? -3.945 -13.544 12.922 1.00 90.25 108 TYR A C 1
ATOM 805 O O . TYR A 1 108 ? -3.703 -13.172 11.777 1.00 90.25 108 TYR A O 1
ATOM 813 N N . PRO A 1 109 ? -3.431 -14.694 13.413 1.00 91.38 109 PRO A N 1
ATOM 814 C CA . PRO A 1 109 ? -2.506 -15.502 12.621 1.00 91.38 109 PRO A CA 1
ATOM 815 C C . PRO A 1 109 ? -3.133 -16.014 11.321 1.00 91.38 109 PRO A C 1
ATOM 817 O O . PRO A 1 109 ? -2.467 -16.059 10.294 1.00 91.38 109 PRO A O 1
ATOM 820 N N . ARG A 1 110 ? -4.431 -16.355 11.338 1.00 93.06 110 ARG A N 1
ATOM 821 C CA . ARG A 1 110 ? -5.160 -16.814 10.143 1.00 93.06 110 ARG A CA 1
ATOM 822 C C . ARG A 1 110 ? -5.347 -15.703 9.115 1.00 93.06 110 ARG A C 1
ATOM 824 O O . ARG A 1 110 ? -5.139 -15.936 7.931 1.00 93.06 110 ARG A O 1
ATOM 831 N N . LEU A 1 111 ? -5.739 -14.510 9.561 1.00 94.94 111 LEU A N 1
ATOM 832 C CA . LEU A 1 111 ? -5.893 -13.355 8.681 1.00 94.94 111 LEU A CA 1
ATOM 833 C C . LEU A 1 111 ? -4.537 -12.921 8.115 1.00 94.94 111 LEU A C 1
ATOM 835 O O . LEU A 1 111 ? -4.435 -12.648 6.927 1.00 94.94 111 LEU A O 1
ATOM 839 N N . LEU A 1 112 ? -3.485 -12.938 8.935 1.00 96.06 112 LEU A N 1
ATOM 840 C CA . LEU A 1 112 ? -2.125 -12.618 8.511 1.00 96.06 112 LEU A CA 1
ATOM 841 C C . LEU A 1 112 ? -1.619 -13.616 7.464 1.00 96.06 112 LEU A C 1
ATOM 843 O O . LEU A 1 112 ? -1.090 -13.194 6.439 1.00 96.06 112 LEU A O 1
ATOM 847 N N . ALA A 1 113 ? -1.815 -14.919 7.696 1.00 96.56 113 ALA A N 1
ATOM 848 C CA . ALA A 1 113 ? -1.509 -15.955 6.711 1.00 96.56 113 ALA A CA 1
ATOM 849 C C . ALA A 1 113 ? -2.282 -15.708 5.411 1.00 96.56 113 ALA A C 1
ATOM 851 O O . ALA A 1 113 ? -1.684 -15.654 4.348 1.00 96.56 113 ALA A O 1
ATOM 852 N N . SER A 1 114 ? -3.580 -15.408 5.506 1.00 96.88 114 SER A N 1
ATOM 853 C CA . SER A 1 114 ? -4.391 -15.097 4.330 1.00 96.88 114 SER A CA 1
ATOM 854 C C . SER A 1 114 ? -3.902 -13.871 3.553 1.00 96.88 114 SER A C 1
ATOM 856 O O . SER A 1 114 ? -4.016 -13.866 2.331 1.00 96.88 114 SER A O 1
ATOM 858 N N . VAL A 1 115 ? -3.398 -12.828 4.221 1.00 98.00 115 VAL A N 1
ATOM 859 C CA . VAL A 1 115 ? -2.806 -11.660 3.544 1.00 98.00 115 VAL A CA 1
ATOM 860 C C . VAL A 1 115 ? -1.529 -12.067 2.811 1.00 98.00 115 VAL A C 1
ATOM 862 O O . VAL A 1 115 ? -1.335 -11.660 1.667 1.00 98.00 115 VAL A O 1
ATOM 865 N N . ARG A 1 116 ? -0.672 -12.882 3.441 1.00 98.00 116 ARG A N 1
ATOM 866 C CA . ARG A 1 116 ? 0.563 -13.385 2.820 1.00 98.00 116 ARG A CA 1
ATOM 867 C C . ARG A 1 116 ? 0.252 -14.248 1.595 1.00 98.00 116 ARG A C 1
ATOM 869 O O . ARG A 1 116 ? 0.702 -13.906 0.505 1.00 98.00 116 ARG A O 1
ATOM 876 N N . ASP A 1 117 ? -0.598 -15.257 1.756 1.00 98.00 117 ASP A N 1
ATOM 877 C CA . ASP A 1 117 ? -1.017 -16.170 0.688 1.00 98.00 117 ASP A CA 1
ATOM 878 C C . ASP A 1 117 ? -1.638 -15.405 -0.490 1.00 98.00 117 ASP A C 1
ATOM 880 O O . ASP A 1 117 ? -1.317 -15.646 -1.652 1.00 98.00 117 ASP A O 1
ATOM 884 N N . LEU A 1 118 ? -2.507 -14.428 -0.205 1.00 97.19 118 LEU A N 1
ATOM 885 C CA . LEU A 1 118 ? -3.130 -13.614 -1.244 1.00 97.19 118 LEU A CA 1
ATOM 886 C C . LEU A 1 118 ? -2.097 -12.766 -1.999 1.00 97.19 118 LEU A C 1
ATOM 888 O O . LEU A 1 118 ? -2.135 -12.714 -3.225 1.00 97.19 118 LEU A O 1
ATOM 892 N N . CYS A 1 119 ? -1.148 -12.138 -1.302 1.00 97.38 119 CYS A N 1
ATOM 893 C CA . CYS A 1 119 ? -0.074 -11.379 -1.947 1.00 97.38 119 CYS A CA 1
ATOM 894 C C . CYS A 1 119 ? 0.864 -12.258 -2.791 1.00 97.38 119 CYS A C 1
ATOM 896 O O . CYS A 1 119 ? 1.411 -11.775 -3.784 1.00 97.38 119 CYS A O 1
ATOM 898 N N . GLU A 1 120 ? 1.059 -13.524 -2.420 1.00 96.50 120 GLU A N 1
ATOM 899 C CA . GLU A 1 120 ? 1.823 -14.489 -3.219 1.00 96.50 120 GLU A CA 1
ATOM 900 C C . GLU A 1 120 ? 1.074 -14.909 -4.488 1.00 96.50 120 GLU A C 1
ATOM 902 O O . GLU A 1 120 ? 1.689 -15.026 -5.549 1.00 96.50 120 GLU A O 1
ATOM 907 N N . LEU A 1 121 ? -0.249 -15.072 -4.397 1.00 97.31 121 LEU A N 1
ATOM 908 C CA . LEU A 1 121 ? -1.111 -15.452 -5.520 1.00 97.31 121 LEU A CA 1
ATOM 909 C C . LEU A 1 121 ? -1.388 -14.295 -6.488 1.00 97.31 121 LEU A C 1
ATOM 911 O O . LEU A 1 121 ? -1.604 -14.532 -7.676 1.00 97.31 121 LEU A O 1
ATOM 915 N N . VAL A 1 122 ? -1.361 -13.044 -6.017 1.00 97.00 122 VAL A N 1
ATOM 916 C CA . VAL A 1 122 ? -1.476 -11.874 -6.894 1.00 97.00 122 VAL A CA 1
ATOM 917 C C . VAL A 1 122 ? -0.203 -11.745 -7.746 1.00 97.00 122 VAL A C 1
ATOM 919 O O . VAL A 1 122 ? 0.898 -11.552 -7.205 1.00 97.00 122 VAL A O 1
ATOM 922 N N . PRO A 1 123 ? -0.316 -11.782 -9.088 1.00 96.44 123 PRO A N 1
ATOM 923 C CA . PRO A 1 123 ? 0.846 -11.691 -9.955 1.00 96.44 123 PRO A CA 1
ATOM 924 C C . PRO A 1 123 ? 1.504 -10.310 -9.859 1.00 96.44 123 PRO A C 1
ATOM 926 O O . PRO A 1 123 ? 0.847 -9.273 -9.673 1.00 96.44 123 PRO A O 1
ATOM 929 N N . ALA A 1 124 ? 2.826 -10.288 -10.028 1.00 95.56 124 ALA A N 1
ATOM 930 C CA . ALA A 1 124 ? 3.561 -9.057 -10.299 1.00 95.56 124 ALA A CA 1
ATOM 931 C C . ALA A 1 124 ? 2.998 -8.376 -11.567 1.00 95.56 124 ALA A C 1
ATOM 933 O O . ALA A 1 124 ? 2.459 -9.069 -12.434 1.00 95.56 124 ALA A O 1
ATOM 934 N N . PRO A 1 125 ? 3.083 -7.038 -11.693 1.00 97.25 125 PRO A N 1
ATOM 935 C CA . PRO A 1 125 ? 2.625 -6.371 -12.908 1.00 97.25 125 PRO A CA 1
ATOM 936 C C . PRO A 1 125 ? 3.406 -6.903 -14.118 1.00 97.25 125 PRO A C 1
ATOM 938 O O . PRO A 1 125 ? 4.637 -6.923 -14.094 1.00 97.25 125 PRO A O 1
ATOM 941 N N . ALA A 1 126 ? 2.688 -7.342 -15.154 1.00 95.75 126 ALA A N 1
ATOM 942 C CA . ALA A 1 126 ? 3.286 -7.957 -16.341 1.00 95.75 126 ALA A CA 1
ATOM 943 C C . ALA A 1 126 ? 4.057 -6.948 -17.207 1.00 95.75 126 ALA A C 1
ATOM 945 O O . ALA A 1 126 ? 4.995 -7.315 -17.912 1.00 95.75 126 ALA A O 1
ATOM 946 N N . ASP A 1 127 ? 3.673 -5.674 -17.136 1.00 96.81 127 ASP A N 1
ATOM 947 C CA . ASP A 1 127 ? 4.264 -4.591 -17.906 1.00 96.81 127 ASP A CA 1
ATOM 948 C C . ASP A 1 127 ? 4.286 -3.261 -17.129 1.00 96.81 127 ASP A C 1
ATOM 950 O O . ASP A 1 127 ? 3.776 -3.115 -16.010 1.00 96.81 127 ASP A O 1
ATOM 954 N N . VAL A 1 128 ? 4.917 -2.263 -17.749 1.00 97.00 128 VAL A N 1
ATOM 955 C CA . VAL A 1 128 ? 5.078 -0.918 -17.187 1.00 97.00 128 VAL A CA 1
ATOM 956 C C . VAL A 1 128 ? 3.736 -0.189 -17.059 1.00 97.00 128 VAL A C 1
ATOM 958 O O . VAL A 1 128 ? 3.550 0.566 -16.105 1.00 97.00 128 VAL A O 1
ATOM 961 N N . ALA A 1 129 ? 2.787 -0.435 -17.967 1.00 97.12 129 ALA A N 1
ATOM 962 C CA . ALA A 1 129 ? 1.457 0.171 -17.918 1.00 97.12 129 ALA A CA 1
ATOM 963 C C . ALA A 1 129 ? 0.667 -0.315 -16.691 1.00 97.12 129 ALA A C 1
ATOM 965 O O . ALA A 1 129 ? 0.092 0.491 -15.959 1.00 97.12 129 ALA A O 1
ATOM 966 N N . THR A 1 130 ? 0.724 -1.613 -16.400 1.00 97.69 130 THR A N 1
ATOM 967 C CA . THR A 1 130 ? 0.132 -2.238 -15.212 1.00 97.69 130 THR A CA 1
ATOM 968 C C . THR A 1 130 ? 0.812 -1.735 -13.941 1.00 97.69 130 THR A C 1
ATOM 970 O O . THR A 1 130 ? 0.138 -1.390 -12.969 1.00 97.69 130 THR A O 1
ATOM 973 N N . ALA A 1 131 ? 2.145 -1.616 -13.937 1.00 98.38 131 ALA A N 1
ATOM 974 C CA . ALA A 1 131 ? 2.876 -1.053 -12.801 1.00 98.38 131 ALA A CA 1
ATOM 975 C C . ALA A 1 131 ? 2.466 0.405 -12.516 1.00 98.38 131 ALA A C 1
ATOM 977 O O . ALA A 1 131 ? 2.276 0.773 -11.353 1.00 98.38 131 ALA A O 1
ATOM 978 N N . LEU A 1 132 ? 2.291 1.220 -13.562 1.00 98.62 132 LEU A N 1
ATOM 979 C CA . LEU A 1 132 ? 1.816 2.601 -13.456 1.00 98.62 132 LEU A CA 1
ATOM 980 C C . LEU A 1 132 ? 0.359 2.669 -12.981 1.00 98.62 132 LEU A C 1
ATOM 982 O O . LEU A 1 132 ? 0.047 3.472 -12.105 1.00 98.62 132 LEU A O 1
ATOM 986 N N . SER A 1 133 ? -0.514 1.803 -13.499 1.00 98.31 133 SER A N 1
ATOM 987 C CA . SER A 1 133 ? -1.914 1.695 -13.073 1.00 98.31 133 SER A CA 1
ATOM 988 C C . SER A 1 133 ? -2.039 1.355 -11.583 1.00 98.31 133 SER A C 1
ATOM 990 O O . SER A 1 133 ? -2.767 2.025 -10.841 1.00 98.31 133 SER A O 1
ATOM 992 N N . ARG A 1 134 ? -1.264 0.372 -11.101 1.00 98.44 134 ARG A N 1
ATOM 993 C CA . ARG A 1 134 ? -1.188 0.045 -9.670 1.00 98.44 134 ARG A CA 1
ATOM 994 C C . ARG A 1 134 ? -0.633 1.207 -8.860 1.00 98.44 134 ARG A C 1
ATOM 996 O O . ARG A 1 134 ? -1.183 1.522 -7.809 1.00 98.44 134 ARG A O 1
ATOM 1003 N N . HIS A 1 135 ? 0.404 1.887 -9.348 1.00 98.62 135 HIS A N 1
ATOM 1004 C CA . HIS A 1 135 ? 0.923 3.070 -8.667 1.00 98.62 135 HIS A CA 1
ATOM 1005 C C . HIS A 1 135 ? -0.134 4.157 -8.511 1.00 98.62 135 HIS A C 1
ATOM 1007 O O . HIS A 1 135 ? -0.374 4.612 -7.401 1.00 98.62 135 HIS A O 1
ATOM 1013 N N . ALA A 1 136 ? -0.825 4.507 -9.592 1.00 98.56 136 ALA A N 1
ATOM 1014 C CA . ALA A 1 136 ? -1.892 5.499 -9.577 1.00 98.56 136 ALA A CA 1
ATOM 1015 C C . ALA A 1 136 ? -3.017 5.166 -8.585 1.00 98.56 136 ALA A C 1
ATOM 1017 O O . ALA A 1 136 ? -3.599 6.063 -7.980 1.00 98.56 136 ALA A O 1
ATOM 1018 N N . THR A 1 137 ? -3.297 3.876 -8.402 1.00 98.69 137 THR A N 1
ATOM 1019 C CA . THR A 1 137 ? -4.339 3.374 -7.497 1.00 98.69 137 THR A CA 1
ATOM 1020 C C . THR A 1 137 ? -3.887 3.383 -6.034 1.00 98.69 137 THR A C 1
ATOM 1022 O O . THR A 1 137 ? -4.656 3.737 -5.144 1.00 98.69 137 THR A O 1
ATOM 1025 N N . PHE A 1 138 ? -2.626 3.030 -5.776 1.00 98.62 138 PHE A N 1
ATOM 1026 C CA . PHE A 1 138 ? -2.098 2.797 -4.430 1.00 98.62 138 PHE A CA 1
ATOM 1027 C C . PHE A 1 138 ? -1.094 3.856 -3.950 1.00 98.62 138 PHE A C 1
ATOM 1029 O O . PHE A 1 138 ? -0.499 3.687 -2.888 1.00 98.62 138 PHE A O 1
ATOM 1036 N N . ALA A 1 139 ? -0.891 4.951 -4.690 1.00 97.62 139 ALA A N 1
ATOM 1037 C CA . ALA A 1 139 ? 0.135 5.963 -4.406 1.00 97.62 139 ALA A CA 1
ATOM 1038 C C . ALA A 1 139 ? 0.065 6.532 -2.981 1.00 97.62 139 ALA A C 1
ATOM 1040 O O . ALA A 1 139 ? 1.091 6.896 -2.416 1.00 97.62 139 ALA A O 1
ATOM 1041 N N . ARG A 1 140 ? -1.139 6.581 -2.401 1.00 97.00 140 ARG A N 1
ATOM 1042 C CA . ARG A 1 140 ? -1.424 7.180 -1.090 1.00 97.00 140 ARG A CA 1
ATOM 1043 C C . ARG A 1 140 ? -1.506 6.164 0.047 1.00 97.00 140 ARG A C 1
ATOM 1045 O O . ARG A 1 140 ? -1.886 6.514 1.159 1.00 97.00 140 ARG A O 1
ATOM 1052 N N . VAL A 1 141 ? -1.178 4.896 -0.200 1.00 97.69 141 VAL A N 1
ATOM 1053 C CA . VAL A 1 141 ? -1.353 3.832 0.801 1.00 97.69 141 VAL A CA 1
ATOM 1054 C C . VAL A 1 141 ? -0.596 4.122 2.100 1.00 97.69 141 VAL A C 1
ATOM 1056 O O . VAL A 1 141 ? -1.173 3.982 3.176 1.00 97.69 141 VAL A O 1
ATOM 1059 N N . LEU A 1 142 ? 0.644 4.618 2.020 1.00 97.19 142 LEU A N 1
ATOM 1060 C CA . LEU A 1 142 ? 1.445 4.958 3.202 1.00 97.19 142 LEU A CA 1
ATOM 1061 C C . LEU A 1 142 ? 1.061 6.301 3.843 1.00 97.19 142 LEU A C 1
ATOM 1063 O O . LEU A 1 142 ? 1.451 6.548 4.983 1.00 97.19 142 LEU A O 1
ATOM 1067 N N . ASP A 1 143 ? 0.243 7.116 3.172 1.00 96.06 143 ASP A N 1
ATOM 1068 C CA . ASP A 1 143 ? -0.365 8.314 3.765 1.00 96.06 143 ASP A CA 1
ATOM 1069 C C . ASP A 1 143 ? -1.549 7.953 4.677 1.00 96.06 143 ASP A C 1
ATOM 1071 O O . ASP A 1 143 ? -2.103 8.816 5.365 1.00 96.06 143 ASP A O 1
ATOM 1075 N N . SER A 1 144 ? -1.958 6.679 4.688 1.00 96.50 144 SER A N 1
ATOM 1076 C CA . SER A 1 144 ? -3.024 6.188 5.554 1.00 96.50 144 SER A CA 1
ATOM 1077 C C . SER A 1 144 ? -2.608 6.294 7.016 1.00 96.50 144 SER A C 1
ATOM 1079 O O . SER A 1 144 ? -1.588 5.752 7.453 1.00 96.50 144 SER A O 1
ATOM 1081 N N . VAL A 1 145 ? -3.450 6.968 7.793 1.00 96.56 145 VAL A N 1
ATOM 1082 C CA . VAL A 1 145 ? -3.246 7.198 9.220 1.00 96.56 145 VAL A CA 1
ATOM 1083 C C . VAL A 1 145 ? -4.480 6.741 9.980 1.00 96.56 145 VAL A C 1
ATOM 1085 O O . VAL A 1 145 ? -5.603 7.103 9.635 1.00 96.56 145 VAL A O 1
ATOM 1088 N N . ARG A 1 146 ? -4.262 5.988 11.057 1.00 95.69 146 ARG A N 1
ATOM 1089 C CA . ARG A 1 146 ? -5.280 5.631 12.040 1.00 95.69 146 ARG A CA 1
ATOM 1090 C C . ARG 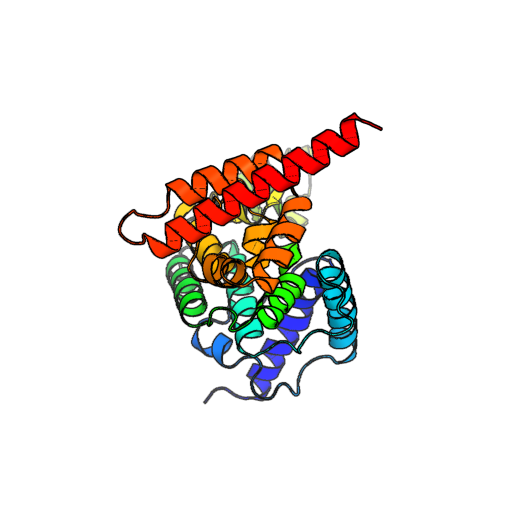A 1 146 ? -5.216 6.620 13.197 1.00 95.69 146 ARG A C 1
ATOM 1092 O O . ARG A 1 146 ? -4.138 6.882 13.729 1.00 95.69 146 ARG A O 1
ATOM 1099 N N . THR A 1 147 ? -6.358 7.172 13.585 1.00 95.12 147 THR A N 1
ATOM 1100 C CA . THR A 1 147 ? -6.459 7.995 14.795 1.00 95.12 147 THR A CA 1
ATOM 1101 C C . THR A 1 147 ? -6.873 7.105 15.954 1.00 95.12 147 THR A C 1
ATOM 1103 O O . THR A 1 147 ? -7.983 6.573 15.970 1.00 95.12 147 THR A O 1
ATOM 1106 N N . ASP A 1 148 ? -5.974 6.950 16.915 1.00 94.81 148 ASP A N 1
ATOM 1107 C CA . ASP A 1 148 ? -6.205 6.200 18.141 1.00 94.81 148 ASP A CA 1
ATOM 1108 C C . ASP A 1 148 ? -6.536 7.161 19.278 1.00 94.81 148 ASP A C 1
ATOM 1110 O O . ASP A 1 148 ? -6.044 8.291 19.317 1.00 94.81 148 ASP A O 1
ATOM 1114 N N . ALA A 1 149 ? -7.359 6.703 20.215 1.00 94.19 149 ALA A N 1
ATOM 1115 C CA . ALA A 1 149 ? -7.696 7.444 21.417 1.00 94.19 149 ALA A CA 1
ATOM 1116 C C . ALA A 1 149 ? -7.484 6.573 22.655 1.00 94.19 149 ALA A C 1
ATOM 1118 O O . ALA A 1 149 ? -7.953 5.436 22.717 1.00 94.19 149 ALA A O 1
ATOM 1119 N N . VAL A 1 150 ? -6.811 7.113 23.665 1.00 93.75 150 VAL A N 1
ATOM 1120 C CA . VAL A 1 150 ? -6.719 6.512 24.996 1.00 93.75 150 VAL A CA 1
ATOM 1121 C C . VAL A 1 150 ? -7.504 7.393 25.950 1.00 93.75 150 VAL A C 1
ATOM 1123 O O . VAL A 1 150 ? -7.247 8.587 26.061 1.00 93.75 150 VAL A O 1
ATOM 1126 N N . VAL A 1 151 ? -8.489 6.800 26.616 1.00 95.06 151 VAL A N 1
ATOM 1127 C CA . VAL A 1 151 ? -9.288 7.461 27.646 1.00 95.06 151 VAL A CA 1
ATOM 1128 C C . VAL A 1 151 ? -8.887 6.888 28.993 1.00 95.06 151 VAL A C 1
ATOM 1130 O O . VAL A 1 151 ? -9.060 5.690 29.218 1.00 95.06 151 VAL A O 1
ATOM 1133 N N . ALA A 1 152 ? -8.368 7.726 29.882 1.00 95.00 152 ALA A N 1
ATOM 1134 C CA . ALA A 1 152 ? -8.020 7.367 31.252 1.00 95.00 152 ALA A CA 1
ATOM 1135 C C . ALA A 1 152 ? -8.940 8.098 32.237 1.00 95.00 152 ALA A C 1
ATOM 1137 O O . ALA A 1 152 ? -9.416 9.191 31.954 1.00 95.00 152 ALA A O 1
ATOM 1138 N N . TRP A 1 153 ? -9.242 7.471 33.370 1.00 94.56 153 TRP A N 1
ATOM 1139 C CA . TRP A 1 153 ? -10.001 8.048 34.479 1.00 94.56 153 TRP A CA 1
ATOM 1140 C C . TRP A 1 153 ? -9.558 7.395 35.793 1.00 94.56 153 TRP A C 1
ATOM 1142 O O . TRP A 1 153 ? -8.852 6.389 35.788 1.00 94.56 153 TRP A O 1
ATOM 1152 N N . TRP A 1 154 ? -10.012 7.918 36.932 1.00 91.50 154 TRP A N 1
ATOM 1153 C CA . TRP A 1 154 ? -9.526 7.502 38.260 1.00 91.50 154 TRP A CA 1
ATOM 1154 C C . TRP A 1 154 ? -9.593 5.990 38.576 1.00 91.50 154 TRP A C 1
ATOM 1156 O O . TRP A 1 154 ? -8.812 5.508 39.388 1.00 91.50 154 TRP A O 1
ATOM 1166 N N . THR A 1 155 ? -10.486 5.226 37.937 1.00 91.12 155 THR A N 1
ATOM 1167 C CA . THR A 1 155 ? -10.631 3.769 38.144 1.00 91.12 155 THR A CA 1
ATOM 1168 C C . THR A 1 155 ? -10.161 2.914 36.971 1.00 91.12 155 THR A C 1
ATOM 1170 O O . THR A 1 155 ? -10.311 1.694 37.019 1.00 91.12 155 THR A O 1
ATOM 1173 N N . GLY A 1 156 ? -9.624 3.496 35.894 1.00 93.50 156 GLY A N 1
ATOM 1174 C CA . GLY A 1 156 ? -9.178 2.683 34.768 1.00 93.50 156 GLY A CA 1
ATOM 1175 C C . GLY A 1 156 ? -8.828 3.441 33.498 1.00 93.50 156 GLY A C 1
ATOM 1176 O O . GLY A 1 156 ? -8.769 4.665 33.449 1.00 93.50 156 GLY A O 1
ATOM 1177 N N . ARG A 1 157 ? -8.589 2.666 32.440 1.00 93.50 157 ARG A N 1
ATOM 1178 C CA . ARG A 1 157 ? -8.263 3.168 31.105 1.00 93.50 157 ARG A CA 1
ATOM 1179 C C . ARG A 1 157 ? -8.904 2.306 30.025 1.00 93.50 157 ARG A C 1
ATOM 1181 O O . ARG A 1 157 ? -9.070 1.102 30.214 1.00 93.50 157 ARG A O 1
ATOM 1188 N N . ALA A 1 158 ? -9.210 2.907 28.884 1.00 91.44 158 ALA A N 1
ATOM 1189 C CA . ALA A 1 158 ? -9.680 2.229 27.682 1.00 91.44 158 ALA A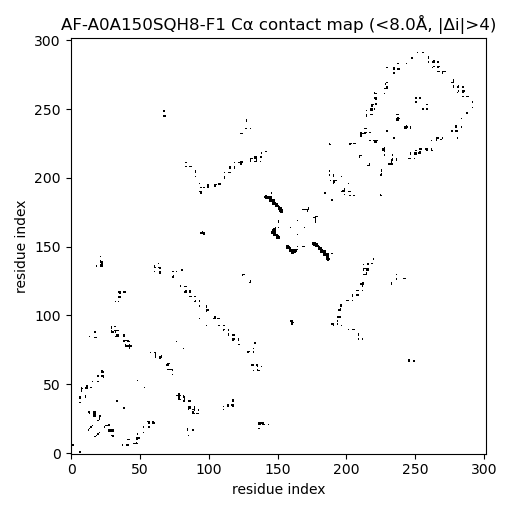 CA 1
ATOM 1190 C C . ALA A 1 158 ? -8.986 2.805 26.443 1.00 91.44 158 ALA A C 1
ATOM 1192 O O . ALA A 1 158 ? -8.777 4.012 26.351 1.00 91.44 158 ALA A O 1
ATOM 1193 N N . SER A 1 159 ? -8.643 1.945 25.486 1.00 90.50 159 SER A N 1
ATOM 1194 C CA . SER A 1 159 ? -7.998 2.339 24.230 1.00 90.50 159 SER A CA 1
ATOM 1195 C C . SER A 1 159 ? -8.906 2.010 23.050 1.00 90.50 159 SER A C 1
ATOM 1197 O O . SER A 1 159 ? -9.439 0.906 22.969 1.00 90.50 159 SER A O 1
ATOM 1199 N N . PHE A 1 160 ? -9.037 2.955 22.128 1.00 91.25 160 PHE A N 1
ATOM 1200 C CA . PHE A 1 160 ? -9.853 2.874 20.923 1.00 91.25 160 PHE A CA 1
ATOM 1201 C C . PHE A 1 160 ? -8.941 3.040 19.715 1.00 91.25 160 PHE A C 1
ATOM 1203 O O . PHE A 1 160 ? -8.179 4.004 19.643 1.00 91.25 160 PHE A O 1
ATOM 1210 N N . ARG A 1 161 ? -8.986 2.084 18.783 1.00 91.00 161 ARG A N 1
ATOM 1211 C CA . ARG A 1 161 ? -8.130 2.085 17.590 1.00 91.00 161 ARG A CA 1
ATOM 1212 C C . ARG A 1 161 ? -8.949 2.412 16.361 1.00 91.00 161 ARG A C 1
ATOM 1214 O O . ARG A 1 161 ? -9.803 1.612 15.987 1.00 91.00 161 ARG A O 1
ATOM 1221 N N . GLY A 1 162 ? -8.702 3.571 15.757 1.00 90.69 162 GLY A N 1
ATOM 1222 C CA . GLY A 1 162 ? -9.444 4.024 14.577 1.00 90.69 162 GLY A CA 1
ATOM 1223 C C . GLY A 1 162 ? -10.934 4.288 14.819 1.00 90.69 162 GLY A C 1
ATOM 1224 O O . GLY A 1 162 ? -11.686 4.409 13.859 1.00 90.69 162 GLY A O 1
ATOM 1225 N N . GLN A 1 163 ? -11.370 4.362 16.080 1.00 90.31 163 GLN A N 1
ATOM 1226 C CA . GLN A 1 163 ? -12.756 4.622 16.459 1.00 90.31 163 GLN A CA 1
ATOM 1227 C C . GLN A 1 163 ? -12.813 5.712 17.536 1.00 90.31 163 GLN A C 1
ATOM 1229 O O . GLN A 1 163 ? -11.935 5.763 18.405 1.00 90.31 163 GLN A O 1
ATOM 1234 N N . PRO A 1 164 ? -13.837 6.582 17.517 1.00 91.12 164 PRO A N 1
ATOM 1235 C CA . PRO A 1 164 ? -14.027 7.560 18.575 1.00 91.12 164 PRO A CA 1
ATOM 1236 C C . PRO A 1 164 ? -14.413 6.863 19.892 1.00 91.12 164 PRO A C 1
ATOM 1238 O O . PRO A 1 164 ? -15.188 5.902 19.879 1.00 91.12 164 PRO A O 1
ATOM 1241 N N . PRO A 1 165 ? -13.942 7.356 21.052 1.00 92.38 165 PRO A N 1
ATOM 1242 C CA . PRO A 1 165 ? -14.393 6.841 22.335 1.00 92.38 165 PRO A CA 1
ATOM 1243 C C . PRO A 1 165 ? -15.912 7.004 22.518 1.00 92.38 165 PRO A C 1
ATOM 1245 O O . PRO A 1 165 ? -16.454 8.071 22.213 1.00 92.38 165 PRO A O 1
ATOM 1248 N N . PRO A 1 166 ? -16.614 6.007 23.090 1.00 92.81 166 PRO A N 1
ATOM 1249 C CA . PRO A 1 166 ? -18.034 6.111 23.390 1.00 92.81 166 PRO A CA 1
ATOM 1250 C C . PRO A 1 166 ? -18.352 7.334 24.268 1.00 92.81 166 PRO A C 1
ATOM 1252 O O . PRO A 1 166 ? -17.701 7.511 25.306 1.00 92.81 166 PRO A O 1
ATOM 1255 N N . PRO A 1 167 ? -19.410 8.117 23.966 1.00 93.44 167 PRO A N 1
ATOM 1256 C CA . PRO A 1 167 ? -19.745 9.332 24.716 1.00 93.44 167 PRO A CA 1
ATOM 1257 C C . PRO A 1 167 ? -19.895 9.113 26.225 1.00 93.44 167 PRO A C 1
ATOM 1259 O O . PRO A 1 167 ? -19.560 9.984 27.022 1.00 93.44 167 PRO A O 1
ATOM 1262 N N . ARG A 1 168 ? -20.347 7.920 26.642 1.00 92.31 168 ARG A N 1
ATOM 1263 C CA . ARG A 1 168 ? -20.490 7.542 28.058 1.00 92.31 168 ARG A CA 1
ATOM 1264 C C . ARG A 1 168 ? -19.175 7.584 28.845 1.00 92.31 168 ARG A C 1
ATOM 1266 O O . ARG A 1 168 ? -19.200 7.890 30.033 1.00 92.31 168 ARG A O 1
ATOM 1273 N N . LEU A 1 169 ? -18.039 7.295 28.207 1.00 89.81 169 LEU A N 1
ATOM 1274 C CA . LEU A 1 169 ? -16.728 7.341 28.862 1.00 89.81 169 LEU A CA 1
ATOM 1275 C C . LEU A 1 169 ? -16.204 8.767 29.005 1.00 89.81 169 LEU A C 1
ATOM 1277 O O . LEU A 1 169 ? -15.394 9.024 29.884 1.00 89.81 169 LEU A O 1
ATOM 1281 N N . LEU A 1 170 ? -16.717 9.690 28.192 1.00 91.62 170 LEU A N 1
ATOM 1282 C CA . LEU A 1 170 ? -16.351 11.102 28.207 1.00 91.62 170 LEU A CA 1
ATOM 1283 C C . LEU A 1 170 ? -17.196 11.931 29.189 1.00 91.62 170 LEU A C 1
ATOM 1285 O O . LEU A 1 170 ? -16.951 13.127 29.335 1.00 91.62 170 LEU A O 1
ATOM 1289 N N . ARG A 1 171 ? -18.194 11.327 29.852 1.00 89.88 171 ARG A N 1
ATOM 1290 C CA . ARG A 1 171 ? -19.054 12.002 30.837 1.00 89.88 171 ARG A CA 1
ATOM 1291 C C . ARG A 1 171 ? -18.328 12.236 32.163 1.00 89.88 171 ARG A C 1
ATOM 1293 O O . ARG A 1 171 ? -17.496 11.432 32.576 1.00 89.88 171 ARG A O 1
ATOM 1300 N N . TRP A 1 172 ? -18.730 13.309 32.850 1.00 87.69 172 TRP A N 1
ATOM 1301 C CA . TRP A 1 172 ? -18.239 13.697 34.180 1.00 87.69 172 TRP A CA 1
ATOM 1302 C C . TRP A 1 172 ? -16.720 13.892 34.238 1.00 87.69 172 TRP A C 1
ATOM 1304 O O . TRP A 1 172 ? -16.068 13.443 35.179 1.00 87.69 172 TRP A O 1
ATOM 1314 N N . ARG A 1 173 ? -16.160 14.576 33.228 1.00 86.44 173 ARG A N 1
ATOM 1315 C CA . ARG A 1 173 ? -14.708 14.755 33.078 1.00 86.44 173 ARG A CA 1
ATOM 1316 C C . ARG A 1 173 ? -14.024 15.266 34.344 1.00 86.44 173 ARG A C 1
ATOM 1318 O O . ARG A 1 173 ? -13.012 14.702 34.729 1.00 86.44 173 ARG A O 1
ATOM 1325 N N . GLN A 1 174 ? -14.611 16.264 35.005 1.00 86.81 174 GLN A N 1
ATOM 1326 C CA . GLN A 1 174 ? -14.057 16.868 36.222 1.00 86.81 174 GLN A CA 1
ATOM 1327 C C . GLN A 1 174 ? -14.189 15.964 37.457 1.00 86.81 174 GLN A C 1
ATOM 1329 O O . GLN A 1 174 ? -13.275 15.903 38.262 1.00 86.81 174 GLN A O 1
ATOM 1334 N N . LEU A 1 175 ? -15.296 15.227 37.603 1.00 87.31 175 LEU A N 1
ATOM 1335 C CA . LEU A 1 175 ? -15.511 14.355 38.769 1.00 87.31 175 LEU A CA 1
ATOM 1336 C C . LEU A 1 175 ? -14.702 13.055 38.688 1.00 87.31 175 LEU A C 1
ATOM 1338 O O . LEU A 1 175 ? -14.326 12.490 39.707 1.00 87.31 175 LEU A O 1
ATOM 1342 N N . ARG A 1 176 ? -14.473 12.544 37.473 1.00 88.25 176 ARG A N 1
ATOM 1343 C CA . ARG A 1 176 ? -13.778 11.271 37.231 1.00 88.25 176 ARG A CA 1
ATOM 1344 C C . ARG A 1 176 ? -12.327 11.448 36.779 1.00 88.25 176 ARG A C 1
ATOM 1346 O O . ARG A 1 176 ? -11.687 10.434 36.497 1.00 88.25 176 ARG A O 1
ATOM 1353 N N . ASN A 1 177 ? -11.842 12.688 36.679 1.00 90.62 177 ASN A N 1
ATOM 1354 C CA . ASN A 1 177 ? -10.549 13.042 36.086 1.00 90.62 177 ASN A CA 1
ATOM 1355 C C . ASN A 1 177 ? -10.341 12.33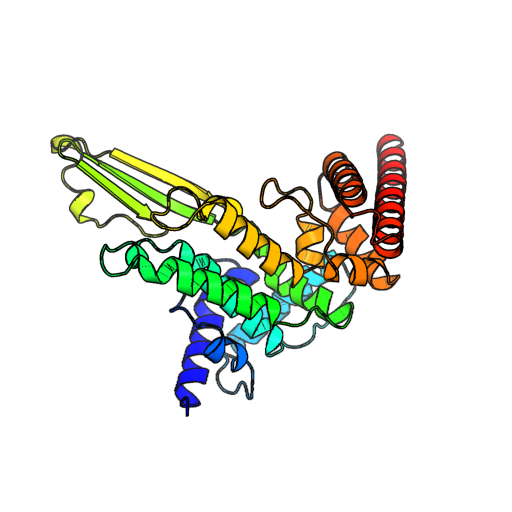8 34.737 1.00 90.62 177 ASN A C 1
ATOM 1357 O O . ASN A 1 177 ? -9.407 11.562 34.564 1.00 90.62 177 ASN A O 1
ATOM 1361 N N . VAL A 1 178 ? -11.293 12.523 33.813 1.00 94.62 178 VAL A N 1
ATOM 1362 C CA . VAL A 1 178 ? -11.238 11.869 32.499 1.00 94.62 178 VAL A CA 1
ATOM 1363 C C . VAL A 1 178 ? -10.274 12.619 31.590 1.00 94.62 178 VAL A C 1
ATOM 1365 O O . VAL A 1 178 ? -10.561 13.743 31.173 1.00 94.62 178 VAL A O 1
ATOM 1368 N N . GLU A 1 179 ? -9.193 11.951 31.215 1.00 94.69 179 GLU A N 1
ATOM 1369 C CA . GLU A 1 179 ? -8.209 12.421 30.248 1.00 94.69 179 GLU A CA 1
ATOM 1370 C C . GLU A 1 179 ? -8.381 11.677 28.925 1.00 94.69 179 GLU A C 1
ATOM 1372 O O . GLU A 1 179 ? -8.676 10.480 28.897 1.00 94.69 179 GLU A O 1
ATOM 1377 N N . VAL A 1 180 ? -8.227 12.401 27.816 1.00 95.44 180 VAL A N 1
ATOM 1378 C CA . VAL A 1 180 ? -8.304 11.835 26.468 1.00 95.44 180 VAL A CA 1
ATOM 1379 C C . VAL A 1 180 ? -7.045 12.220 25.718 1.00 95.44 180 VAL A C 1
ATOM 1381 O O . VAL A 1 180 ? -6.854 13.385 25.376 1.00 95.44 180 VAL A O 1
ATOM 1384 N N . GLU A 1 181 ? -6.221 11.228 25.426 1.00 95.50 181 GLU A N 1
ATOM 1385 C CA . GLU A 1 181 ? -5.067 11.374 24.554 1.00 95.50 181 GLU A CA 1
ATOM 1386 C C . GLU A 1 181 ? -5.438 10.858 23.163 1.00 95.50 181 GLU A C 1
ATOM 1388 O O . GLU A 1 181 ? -5.980 9.759 23.029 1.00 95.50 181 GLU A O 1
ATOM 1393 N N . THR A 1 182 ? -5.162 11.645 22.122 1.00 96.00 182 THR A N 1
ATOM 1394 C CA . THR A 1 182 ? -5.360 11.223 20.728 1.00 96.00 182 THR A CA 1
ATOM 1395 C C . THR A 1 182 ? -4.025 11.154 20.012 1.00 96.00 182 THR A C 1
ATOM 1397 O O . THR A 1 182 ? -3.194 12.052 20.140 1.00 96.00 182 THR A O 1
ATOM 1400 N N . ARG A 1 183 ? -3.813 10.083 19.247 1.00 95.81 183 ARG A N 1
ATOM 1401 C CA . ARG A 1 183 ? -2.566 9.842 18.523 1.00 95.81 183 ARG A CA 1
ATOM 1402 C C . ARG A 1 183 ? -2.846 9.441 17.086 1.00 95.81 183 ARG A C 1
ATOM 1404 O O . ARG A 1 183 ? -3.677 8.582 16.812 1.00 95.81 183 ARG A O 1
ATOM 1411 N N . ARG A 1 184 ? -2.090 10.032 16.166 1.00 96.25 184 ARG A N 1
ATOM 1412 C CA . ARG A 1 184 ? -2.048 9.631 14.759 1.00 96.25 184 ARG A CA 1
ATOM 1413 C C . ARG A 1 184 ? -0.991 8.542 14.575 1.00 96.25 184 ARG A C 1
ATOM 1415 O O . ARG A 1 184 ? 0.164 8.740 14.945 1.00 96.25 184 ARG A O 1
ATOM 1422 N N . VAL A 1 185 ? -1.389 7.398 14.029 1.00 96.56 185 VAL A N 1
ATOM 1423 C CA . VAL A 1 185 ? -0.535 6.226 13.796 1.00 96.56 185 VAL A CA 1
ATOM 1424 C C . VAL A 1 185 ? -0.513 5.936 12.298 1.00 96.56 185 VAL A C 1
ATOM 1426 O O . VAL A 1 185 ? -1.552 5.633 11.718 1.00 96.56 185 VAL A O 1
ATOM 1429 N N . GLY A 1 186 ? 0.649 6.071 11.656 1.00 96.88 186 GLY A N 1
ATOM 1430 C CA . GLY A 1 186 ? 0.806 5.763 10.230 1.00 96.88 186 GLY A CA 1
ATOM 1431 C C . GLY A 1 186 ? 0.734 4.261 9.959 1.00 96.88 186 GLY A C 1
ATOM 1432 O O . GLY A 1 186 ? 0.993 3.465 10.862 1.00 96.88 186 GLY A O 1
ATOM 1433 N N . LEU A 1 187 ? 0.407 3.873 8.720 1.00 96.75 187 LEU A N 1
ATOM 1434 C CA . LEU A 1 187 ? 0.210 2.471 8.321 1.00 96.75 187 LEU A CA 1
ATOM 1435 C C . LEU A 1 187 ? 1.332 1.537 8.793 1.00 96.75 187 LEU A C 1
ATOM 1437 O O . LEU A 1 187 ? 1.047 0.511 9.402 1.00 96.75 187 LEU A O 1
ATOM 1441 N N . ALA A 1 188 ? 2.591 1.929 8.590 1.00 95.38 188 ALA A N 1
ATOM 1442 C CA . ALA A 1 188 ? 3.765 1.150 8.986 1.00 95.38 188 ALA A CA 1
ATOM 1443 C C . ALA A 1 188 ? 3.826 0.831 10.491 1.00 95.38 188 ALA A C 1
ATOM 1445 O O . ALA A 1 188 ? 4.360 -0.202 10.890 1.00 95.38 188 ALA A O 1
ATOM 1446 N N . ASP A 1 189 ? 3.247 1.698 11.322 1.00 95.62 189 ASP A N 1
ATOM 1447 C CA . ASP A 1 189 ? 3.275 1.567 12.773 1.00 95.62 189 ASP A CA 1
ATOM 1448 C C . ASP A 1 189 ? 2.002 0.924 13.336 1.00 95.62 189 ASP A C 1
ATOM 1450 O O . ASP A 1 189 ? 1.952 0.620 14.530 1.00 95.62 189 ASP A O 1
ATOM 1454 N N . MET A 1 190 ? 0.973 0.685 12.513 1.00 95.12 190 MET A N 1
ATOM 1455 C CA . MET A 1 190 ? -0.335 0.227 12.994 1.00 95.12 190 MET A CA 1
ATOM 1456 C C . MET A 1 190 ? -0.300 -1.154 13.657 1.00 95.12 190 MET A C 1
ATOM 1458 O O . MET A 1 190 ? -1.162 -1.421 14.501 1.00 95.12 190 MET A O 1
ATOM 1462 N N . GLY A 1 191 ? 0.694 -1.982 13.306 1.00 92.75 191 GLY A N 1
ATOM 1463 C CA . GLY A 1 191 ? 0.985 -3.289 13.901 1.00 92.75 191 GLY A CA 1
ATOM 1464 C C . GLY A 1 191 ? 1.389 -3.240 15.383 1.00 92.75 191 GLY A C 1
ATOM 1465 O O . GLY A 1 191 ? 1.282 -4.238 16.095 1.00 92.75 191 GLY A O 1
ATOM 1466 N N . HIS A 1 192 ? 1.841 -2.086 15.885 1.00 92.19 192 HIS A N 1
ATOM 1467 C CA . HIS A 1 192 ? 2.399 -1.991 17.231 1.00 92.19 192 HIS A CA 1
ATOM 1468 C C . HIS A 1 192 ? 1.345 -2.137 18.337 1.00 92.19 192 HIS A C 1
ATOM 1470 O O . HIS A 1 192 ? 0.226 -1.608 18.292 1.00 92.19 192 HIS A O 1
ATOM 1476 N N . GLY A 1 193 ? 1.742 -2.867 19.382 1.00 87.38 193 GLY A N 1
ATOM 1477 C CA . GLY A 1 193 ? 0.955 -3.054 20.595 1.00 87.38 193 GLY A CA 1
ATOM 1478 C C . GLY A 1 193 ? -0.336 -3.850 20.401 1.00 87.38 193 GLY A C 1
ATOM 1479 O O . GLY A 1 193 ? -1.222 -3.728 21.244 1.00 87.38 193 GLY A O 1
ATOM 1480 N N . ILE A 1 194 ? -0.505 -4.596 19.303 1.00 87.81 194 ILE A N 1
ATOM 1481 C CA . ILE A 1 194 ? -1.677 -5.456 19.080 1.00 87.81 194 ILE A CA 1
ATOM 1482 C C . ILE A 1 194 ? -1.441 -6.809 19.760 1.00 87.81 194 ILE A C 1
ATOM 1484 O O . ILE A 1 194 ? -0.490 -7.510 19.415 1.00 87.81 194 ILE A O 1
ATOM 1488 N N . PRO A 1 195 ? -2.293 -7.225 20.714 1.00 83.50 195 PRO A N 1
ATOM 1489 C CA . PRO A 1 195 ? -2.174 -8.549 21.310 1.00 83.50 195 PRO A CA 1
ATOM 1490 C C . PRO A 1 195 ? -2.348 -9.650 20.255 1.00 83.50 195 PRO A C 1
ATOM 1492 O O . PRO A 1 195 ? -3.395 -9.735 19.618 1.00 83.50 195 PRO A O 1
ATOM 1495 N N . GLY A 1 196 ? -1.349 -10.523 20.110 1.00 84.19 196 GLY A N 1
ATOM 1496 C CA . GLY A 1 196 ? -1.395 -11.651 19.170 1.00 84.19 196 GLY A CA 1
ATOM 1497 C C . GLY A 1 196 ? -0.928 -11.338 17.745 1.00 84.19 196 GLY A C 1
ATOM 1498 O O . GLY A 1 196 ? -1.019 -12.217 16.893 1.00 84.19 196 GLY A O 1
ATOM 1499 N N . LEU A 1 197 ? -0.408 -10.133 17.494 1.00 90.19 197 LEU A N 1
ATOM 1500 C CA . LEU A 1 197 ? 0.254 -9.766 16.243 1.00 90.19 197 LEU A CA 1
ATOM 1501 C C . LEU A 1 197 ? 1.617 -9.147 16.564 1.00 90.19 197 LEU A C 1
ATOM 1503 O O . LEU A 1 197 ? 1.692 -8.092 17.195 1.00 90.19 197 LEU A O 1
ATOM 1507 N N . ALA A 1 198 ? 2.700 -9.804 16.151 1.00 92.19 198 ALA A N 1
ATOM 1508 C CA . ALA A 1 198 ? 4.031 -9.245 16.332 1.00 92.19 198 ALA A CA 1
ATOM 1509 C C . ALA A 1 198 ? 4.249 -8.082 15.340 1.00 92.19 198 ALA A C 1
ATOM 1511 O O . ALA A 1 198 ? 3.873 -8.202 14.172 1.00 92.19 198 ALA A O 1
ATOM 1512 N N . PRO A 1 199 ? 4.876 -6.961 15.746 1.00 93.50 199 PRO A N 1
ATOM 1513 C CA . PRO A 1 199 ? 5.159 -5.863 14.821 1.00 93.50 199 PRO A CA 1
ATOM 1514 C C . PRO A 1 199 ? 5.965 -6.272 13.570 1.00 93.50 199 PRO A C 1
ATOM 1516 O O . PRO A 1 199 ? 5.595 -5.818 12.486 1.00 93.50 199 PRO A O 1
ATOM 1519 N N . PRO A 1 200 ? 6.988 -7.155 13.660 1.00 96.25 200 PRO A N 1
ATOM 1520 C CA . PRO A 1 200 ? 7.693 -7.650 12.476 1.00 96.25 200 PRO A CA 1
ATOM 1521 C C . PRO A 1 200 ? 6.775 -8.395 11.507 1.00 96.25 200 PRO A C 1
ATOM 1523 O O . PRO A 1 200 ? 6.838 -8.158 10.310 1.00 96.25 200 PRO A O 1
ATOM 1526 N N . ASP A 1 201 ? 5.841 -9.205 12.013 1.00 95.94 201 ASP A N 1
ATOM 1527 C CA . ASP A 1 201 ? 4.919 -9.966 11.168 1.00 95.94 201 ASP A CA 1
ATOM 1528 C C . ASP A 1 201 ? 4.031 -9.067 10.299 1.00 95.94 201 ASP A C 1
ATOM 1530 O O . ASP A 1 201 ? 3.791 -9.369 9.126 1.00 95.94 201 ASP A O 1
ATOM 1534 N N . PHE A 1 202 ? 3.553 -7.960 10.877 1.00 96.56 202 PHE A N 1
ATOM 1535 C CA . PHE A 1 202 ? 2.790 -6.944 10.155 1.00 96.56 202 PHE A CA 1
ATOM 1536 C C . PHE A 1 202 ? 3.664 -6.208 9.133 1.00 96.56 202 PHE A C 1
ATOM 1538 O O . PHE A 1 202 ? 3.239 -6.008 7.995 1.00 96.56 202 PHE A O 1
ATOM 1545 N N . ALA A 1 203 ? 4.883 -5.824 9.525 1.00 97.31 203 ALA A N 1
ATOM 1546 C CA . ALA A 1 203 ? 5.831 -5.156 8.637 1.00 97.31 203 ALA A CA 1
ATOM 1547 C C . ALA A 1 203 ? 6.205 -6.041 7.437 1.00 97.31 203 ALA A C 1
ATOM 1549 O O . ALA A 1 203 ? 6.244 -5.541 6.316 1.00 97.31 203 ALA A O 1
ATOM 1550 N N . ASP A 1 204 ? 6.385 -7.346 7.649 1.00 97.75 204 ASP A N 1
ATOM 1551 C CA . ASP A 1 204 ? 6.672 -8.325 6.599 1.00 97.75 204 ASP A CA 1
ATOM 1552 C C . ASP A 1 204 ? 5.488 -8.496 5.642 1.00 97.75 204 ASP A C 1
ATOM 1554 O O . ASP A 1 204 ? 5.669 -8.535 4.425 1.00 97.75 204 ASP A O 1
ATOM 1558 N N . ALA A 1 205 ? 4.257 -8.546 6.165 1.00 97.94 205 ALA A N 1
ATOM 1559 C CA . ALA A 1 205 ? 3.056 -8.606 5.331 1.00 97.94 205 ALA A CA 1
ATOM 1560 C C . ALA A 1 205 ? 2.874 -7.330 4.494 1.00 97.94 205 ALA A C 1
ATOM 1562 O O . ALA A 1 205 ? 2.568 -7.413 3.302 1.00 97.94 205 ALA A O 1
ATOM 1563 N N . LEU A 1 206 ? 3.118 -6.155 5.086 1.00 98.44 206 LEU A N 1
ATOM 1564 C CA . LEU A 1 206 ? 3.117 -4.886 4.362 1.00 98.44 206 LEU A CA 1
ATOM 1565 C C . LEU A 1 206 ? 4.236 -4.852 3.310 1.00 98.44 206 LEU A C 1
ATOM 1567 O O . LEU A 1 206 ? 3.980 -4.465 2.174 1.00 98.44 206 LEU A O 1
ATOM 1571 N N . ALA A 1 207 ? 5.451 -5.296 3.639 1.00 98.19 207 ALA A N 1
ATOM 1572 C CA . ALA A 1 207 ? 6.567 -5.359 2.695 1.00 98.19 207 ALA A CA 1
ATOM 1573 C C . ALA A 1 207 ? 6.235 -6.26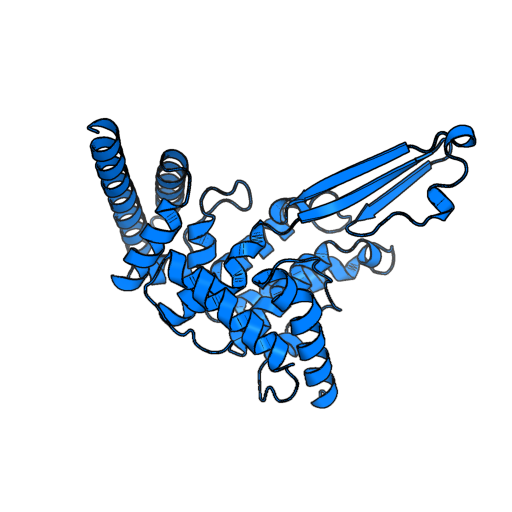3 1.501 1.00 98.19 207 ALA A C 1
ATOM 1575 O O . ALA A 1 207 ? 6.425 -5.863 0.353 1.00 98.19 207 ALA A O 1
ATOM 1576 N N . LEU A 1 208 ? 5.669 -7.445 1.762 1.00 98.06 208 LEU A N 1
ATOM 1577 C CA . LEU A 1 208 ? 5.220 -8.374 0.730 1.00 98.06 208 LEU A CA 1
ATOM 1578 C C . LEU A 1 208 ? 4.146 -7.744 -0.168 1.00 98.06 208 LEU A C 1
ATOM 1580 O O . LEU A 1 208 ? 4.261 -7.819 -1.393 1.00 98.06 208 LEU A O 1
ATOM 1584 N N . TRP A 1 209 ? 3.154 -7.067 0.417 1.00 98.44 209 TRP A N 1
ATOM 1585 C CA . TRP A 1 209 ? 2.126 -6.338 -0.330 1.00 98.44 209 TRP A CA 1
ATOM 1586 C C . TRP A 1 209 ? 2.734 -5.244 -1.226 1.00 98.44 209 TRP A C 1
ATOM 1588 O O . TRP A 1 209 ? 2.394 -5.145 -2.408 1.00 98.44 209 TRP A O 1
ATOM 1598 N N . MET A 1 210 ? 3.714 -4.484 -0.720 1.00 98.12 210 MET A N 1
ATOM 1599 C CA . MET A 1 210 ? 4.421 -3.451 -1.494 1.00 98.12 210 MET A CA 1
ATOM 1600 C C . MET A 1 210 ? 5.155 -4.037 -2.712 1.00 98.12 210 MET A C 1
ATOM 1602 O O . MET A 1 210 ? 5.195 -3.399 -3.764 1.00 98.12 210 MET A O 1
ATOM 1606 N N . THR A 1 211 ? 5.633 -5.290 -2.653 1.00 97.38 211 THR A N 1
ATOM 1607 C CA . THR A 1 211 ? 6.250 -5.945 -3.827 1.00 97.38 211 THR A CA 1
ATOM 1608 C C . THR A 1 211 ? 5.289 -6.115 -5.009 1.00 97.38 211 THR A C 1
ATOM 1610 O O . THR A 1 211 ? 5.732 -6.354 -6.133 1.00 97.38 211 THR A O 1
ATOM 1613 N N . ARG A 1 212 ? 3.970 -6.008 -4.797 1.00 98.19 212 ARG A N 1
ATOM 1614 C CA . ARG A 1 212 ? 2.958 -6.063 -5.866 1.00 98.19 212 ARG A CA 1
ATOM 1615 C C . ARG A 1 212 ? 2.686 -4.696 -6.500 1.00 98.19 212 ARG A C 1
ATOM 1617 O O . ARG A 1 212 ? 2.067 -4.643 -7.565 1.00 98.19 212 ARG A O 1
ATOM 1624 N N . THR A 1 213 ? 3.186 -3.614 -5.897 1.00 98.12 213 THR A N 1
ATOM 1625 C CA . THR A 1 213 ? 3.060 -2.219 -6.351 1.00 98.12 213 THR A CA 1
ATOM 1626 C C . THR A 1 213 ? 4.446 -1.573 -6.542 1.00 98.12 213 THR A C 1
ATOM 1628 O O . THR A 1 213 ? 4.765 -0.567 -5.912 1.00 98.12 213 THR A O 1
ATOM 1631 N N . PRO A 1 214 ? 5.305 -2.106 -7.436 1.00 98.44 214 PRO A N 1
ATOM 1632 C CA . PRO A 1 214 ? 6.736 -1.776 -7.471 1.00 98.44 214 PRO A CA 1
ATOM 1633 C C . PRO A 1 214 ? 7.048 -0.280 -7.634 1.00 98.44 214 PRO A C 1
ATOM 1635 O O . PRO A 1 214 ? 8.010 0.216 -7.053 1.00 98.44 214 PRO A O 1
ATOM 1638 N N . LEU A 1 215 ? 6.234 0.465 -8.386 1.00 98.56 215 LEU A N 1
ATOM 1639 C CA . LEU A 1 215 ? 6.407 1.914 -8.514 1.00 98.56 215 LEU A CA 1
ATOM 1640 C C . LEU A 1 215 ? 5.986 2.678 -7.248 1.00 98.56 215 LEU A C 1
ATOM 1642 O O . LEU A 1 215 ? 6.627 3.668 -6.923 1.00 98.56 215 LEU A O 1
ATOM 1646 N N . THR A 1 216 ? 4.982 2.215 -6.496 1.00 98.56 216 THR A N 1
ATOM 1647 C CA . THR A 1 216 ? 4.649 2.772 -5.168 1.00 98.56 216 THR A CA 1
ATOM 1648 C C . THR A 1 216 ? 5.734 2.447 -4.145 1.00 98.56 216 THR A C 1
ATOM 1650 O O . THR A 1 216 ? 6.087 3.298 -3.331 1.00 98.56 216 THR A O 1
ATOM 1653 N N . ASP A 1 217 ? 6.307 1.246 -4.209 1.00 98.62 217 ASP A N 1
ATOM 1654 C CA . ASP A 1 217 ? 7.437 0.840 -3.371 1.00 98.62 217 ASP A CA 1
ATOM 1655 C C . ASP A 1 217 ? 8.663 1.737 -3.595 1.00 98.62 217 ASP A C 1
ATOM 1657 O O . ASP A 1 217 ? 9.214 2.283 -2.640 1.00 98.62 217 ASP A O 1
ATOM 1661 N N . LEU A 1 218 ? 9.014 2.001 -4.858 1.00 98.62 218 LEU A N 1
ATOM 1662 C CA . LEU A 1 218 ? 10.070 2.949 -5.231 1.00 98.62 218 LEU A CA 1
ATOM 1663 C C . LEU A 1 218 ? 9.721 4.399 -4.868 1.00 98.62 218 LEU A C 1
ATOM 1665 O O . LEU A 1 218 ? 10.559 5.115 -4.321 1.00 98.62 218 LEU A O 1
ATOM 1669 N N . ALA A 1 219 ? 8.478 4.826 -5.112 1.00 98.44 219 ALA A N 1
ATOM 1670 C CA . ALA A 1 219 ? 7.997 6.160 -4.752 1.00 98.44 219 ALA A CA 1
ATOM 1671 C C . ALA A 1 219 ? 8.046 6.418 -3.244 1.00 98.44 219 ALA A C 1
ATOM 1673 O O . ALA A 1 219 ? 8.010 7.568 -2.831 1.00 98.44 219 ALA A O 1
ATOM 1674 N N . THR A 1 220 ? 8.127 5.370 -2.427 1.00 98.06 220 THR A N 1
ATOM 1675 C CA . THR A 1 220 ? 8.202 5.447 -0.967 1.00 98.06 220 THR A CA 1
ATOM 1676 C C . THR A 1 220 ? 9.480 4.807 -0.432 1.00 98.06 220 THR A C 1
ATOM 1678 O O . THR A 1 220 ? 9.518 4.364 0.715 1.00 98.06 220 THR A O 1
ATOM 1681 N N . ALA A 1 221 ? 10.542 4.741 -1.244 1.00 98.12 221 ALA A N 1
ATOM 1682 C CA . ALA A 1 221 ? 11.764 4.026 -0.881 1.00 98.12 221 ALA A CA 1
ATOM 1683 C C . ALA A 1 221 ? 12.411 4.567 0.409 1.00 98.12 221 ALA A C 1
ATOM 1685 O O . ALA A 1 221 ? 12.952 3.802 1.201 1.00 98.12 221 ALA A O 1
ATOM 1686 N N . THR A 1 222 ? 12.299 5.873 0.660 1.00 97.81 222 THR A N 1
ATOM 1687 C CA . THR A 1 222 ? 12.869 6.572 1.828 1.00 97.81 222 THR A CA 1
ATOM 1688 C C . THR A 1 222 ? 12.100 6.338 3.136 1.00 97.81 222 THR A C 1
ATOM 1690 O O . THR A 1 222 ? 12.465 6.891 4.178 1.00 97.81 222 THR A O 1
ATOM 1693 N N . ARG A 1 223 ? 11.024 5.539 3.115 1.00 96.69 223 ARG A N 1
ATOM 1694 C CA . ARG A 1 223 ? 10.242 5.209 4.312 1.00 96.69 223 ARG A CA 1
ATOM 1695 C C . ARG A 1 223 ? 11.102 4.500 5.363 1.00 96.69 223 ARG A C 1
ATOM 1697 O O . ARG A 1 223 ? 12.008 3.732 5.047 1.00 96.69 223 ARG A O 1
ATOM 1704 N N . LYS A 1 224 ? 10.760 4.707 6.636 1.00 94.94 224 LYS A N 1
ATOM 1705 C CA . LYS A 1 224 ? 11.469 4.087 7.769 1.00 94.94 224 LYS A CA 1
ATOM 1706 C C . LYS A 1 224 ? 11.129 2.607 7.951 1.00 94.94 224 LYS A C 1
ATOM 1708 O O . LYS A 1 224 ? 12.000 1.826 8.312 1.00 94.94 224 LYS A O 1
ATOM 1713 N N . SER A 1 225 ? 9.867 2.235 7.739 1.00 94.56 225 SER A N 1
ATOM 1714 C CA . SER A 1 225 ? 9.368 0.875 7.955 1.00 94.56 225 SER A CA 1
ATOM 1715 C C . SER A 1 225 ? 8.210 0.552 6.994 1.00 94.56 225 SER A C 1
ATOM 1717 O O . SER A 1 225 ? 7.403 1.445 6.724 1.00 94.56 225 SER A O 1
ATOM 1719 N N . PRO A 1 226 ? 8.114 -0.687 6.473 1.00 96.94 226 PRO A N 1
ATOM 1720 C CA . PRO A 1 226 ? 9.235 -1.621 6.346 1.00 96.94 226 PRO A CA 1
ATOM 1721 C C . PRO A 1 226 ? 10.329 -0.988 5.466 1.00 96.94 226 PRO A C 1
ATOM 1723 O O . PRO A 1 226 ? 9.981 -0.260 4.534 1.00 96.94 226 PRO A O 1
ATOM 1726 N N . PRO A 1 227 ? 11.629 -1.203 5.729 1.00 97.50 227 PRO A N 1
ATOM 1727 C CA . PRO A 1 227 ? 12.679 -0.611 4.904 1.00 97.50 227 PRO A CA 1
ATOM 1728 C C . PRO A 1 227 ? 12.548 -1.077 3.449 1.00 97.50 227 PRO A C 1
ATOM 1730 O O . PRO A 1 227 ? 12.161 -2.215 3.180 1.00 97.50 227 PRO A O 1
ATOM 1733 N N . PHE A 1 228 ? 12.865 -0.198 2.498 1.00 98.44 228 PHE A N 1
ATOM 1734 C CA . PHE A 1 228 ? 12.866 -0.564 1.082 1.00 98.44 228 PHE A CA 1
ATOM 1735 C C . PHE A 1 228 ? 13.863 -1.694 0.805 1.00 98.44 228 PHE A C 1
ATOM 1737 O O . PHE A 1 228 ? 15.007 -1.644 1.257 1.00 98.44 228 PHE A O 1
ATOM 1744 N N . ALA A 1 229 ? 13.449 -2.683 0.022 1.00 98.19 229 ALA A N 1
ATOM 1745 C CA . ALA A 1 229 ? 14.309 -3.756 -0.450 1.00 98.19 229 ALA A CA 1
ATOM 1746 C C . ALA A 1 229 ? 13.991 -4.050 -1.916 1.00 98.19 229 ALA A C 1
ATOM 1748 O O . ALA A 1 229 ? 12.843 -3.955 -2.352 1.00 98.19 229 ALA A O 1
ATOM 1749 N N . TRP A 1 230 ? 15.009 -4.428 -2.689 1.00 98.44 230 TRP A N 1
ATOM 1750 C CA . TRP A 1 230 ? 14.792 -4.851 -4.067 1.00 98.44 230 TRP A CA 1
ATOM 1751 C C . TRP A 1 230 ? 14.000 -6.158 -4.095 1.00 98.44 230 TRP A C 1
ATOM 1753 O O . TRP A 1 230 ? 14.427 -7.175 -3.552 1.00 98.44 230 TRP A O 1
ATOM 1763 N N . SER A 1 231 ? 12.852 -6.130 -4.764 1.00 97.69 231 SER A N 1
ATOM 1764 C CA . SER A 1 231 ? 12.037 -7.301 -5.058 1.00 97.69 231 SER A CA 1
ATOM 1765 C C . SER A 1 231 ? 12.173 -7.658 -6.535 1.00 97.69 231 SER A C 1
ATOM 1767 O O . SER A 1 231 ? 12.605 -6.842 -7.352 1.00 97.69 231 SER A O 1
ATOM 1769 N N . ALA A 1 232 ? 11.763 -8.872 -6.909 1.00 97.12 232 ALA A N 1
ATOM 1770 C CA . ALA A 1 232 ? 11.715 -9.263 -8.316 1.00 97.12 232 ALA A CA 1
ATOM 1771 C C . ALA A 1 232 ? 10.876 -8.276 -9.153 1.00 97.12 232 ALA A C 1
ATOM 1773 O O . ALA A 1 232 ? 11.275 -7.926 -10.260 1.00 97.12 232 ALA A O 1
ATOM 1774 N N . SER A 1 233 ? 9.772 -7.761 -8.599 1.00 97.62 233 SER A N 1
ATOM 1775 C CA . SER A 1 233 ? 8.899 -6.792 -9.268 1.00 97.62 233 SER A CA 1
ATOM 1776 C C . SER A 1 233 ? 9.561 -5.429 -9.469 1.00 97.62 233 SER A C 1
ATOM 1778 O O . SER A 1 233 ? 9.456 -4.859 -10.553 1.00 97.62 233 SER A O 1
ATOM 1780 N N . THR A 1 234 ? 10.248 -4.882 -8.456 1.00 98.44 234 THR A N 1
ATOM 1781 C CA . THR A 1 234 ? 10.928 -3.581 -8.607 1.00 98.44 234 THR A CA 1
ATOM 1782 C C . THR A 1 234 ? 12.097 -3.687 -9.578 1.00 98.44 234 THR A C 1
ATOM 1784 O O . THR A 1 234 ? 12.255 -2.816 -10.431 1.00 98.44 234 THR A O 1
ATOM 1787 N N . LEU A 1 235 ? 12.842 -4.795 -9.529 1.00 98.50 235 LEU A N 1
ATOM 1788 C CA . LEU A 1 235 ? 13.909 -5.102 -10.482 1.00 98.50 235 LEU A CA 1
ATOM 1789 C C . LEU A 1 235 ? 13.390 -5.274 -11.914 1.00 98.50 235 LEU A C 1
ATOM 1791 O O . LEU A 1 235 ? 13.996 -4.738 -12.837 1.00 98.50 235 LEU A O 1
ATOM 1795 N N . ALA A 1 236 ? 12.268 -5.973 -12.110 1.00 98.00 236 ALA A N 1
ATOM 1796 C CA . ALA A 1 236 ? 11.659 -6.151 -13.427 1.00 98.00 236 ALA A CA 1
ATOM 1797 C C . ALA A 1 236 ? 11.255 -4.808 -14.056 1.00 98.00 236 ALA A C 1
ATOM 1799 O O . ALA A 1 236 ? 11.511 -4.583 -15.238 1.00 98.00 236 ALA A O 1
ATOM 1800 N N . VAL A 1 237 ? 10.702 -3.885 -13.260 1.00 98.31 237 VAL A N 1
ATOM 1801 C CA . VAL A 1 237 ? 10.371 -2.529 -13.724 1.00 98.31 237 VAL A CA 1
ATOM 1802 C C . VAL A 1 237 ? 11.630 -1.782 -14.177 1.00 98.31 237 VAL A C 1
ATOM 1804 O O . VAL A 1 237 ? 11.674 -1.302 -15.311 1.00 98.31 237 VAL A O 1
ATOM 1807 N N . VAL A 1 238 ? 12.677 -1.716 -13.345 1.00 98.50 238 VAL A N 1
ATOM 1808 C CA . VAL A 1 238 ? 13.899 -0.943 -13.666 1.00 98.50 238 VAL A CA 1
ATOM 1809 C C . VAL A 1 238 ? 14.824 -1.619 -14.685 1.00 98.50 238 VAL A C 1
ATOM 1811 O O . VAL A 1 238 ? 15.753 -0.983 -15.185 1.00 98.50 238 VAL A O 1
ATOM 1814 N N . ALA A 1 239 ? 14.579 -2.892 -15.008 1.00 98.06 239 ALA A N 1
ATOM 1815 C CA . ALA A 1 239 ? 15.289 -3.620 -16.057 1.00 98.06 239 ALA A CA 1
ATOM 1816 C C . ALA A 1 239 ? 14.880 -3.180 -17.473 1.00 98.06 239 ALA A C 1
ATOM 1818 O O . ALA A 1 239 ? 15.603 -3.458 -18.428 1.00 98.06 239 ALA A O 1
ATOM 1819 N N . THR A 1 240 ? 13.740 -2.499 -17.621 1.00 98.00 240 THR A N 1
ATOM 1820 C CA . THR A 1 240 ? 13.263 -1.985 -18.913 1.00 98.00 240 THR A CA 1
ATOM 1821 C C . THR A 1 240 ? 13.476 -0.471 -19.006 1.00 98.00 240 THR A C 1
ATOM 1823 O O . THR A 1 240 ? 13.239 0.223 -18.017 1.00 98.00 240 THR A O 1
ATOM 1826 N N . PRO A 1 241 ? 13.855 0.094 -20.169 1.00 98.00 241 PRO A N 1
ATOM 1827 C CA . PRO A 1 241 ? 14.012 1.544 -20.322 1.00 98.00 241 PRO A CA 1
ATOM 1828 C C . PRO A 1 241 ? 12.787 2.391 -19.905 1.00 98.00 241 PRO A C 1
ATOM 1830 O O . PRO A 1 241 ? 12.970 3.358 -19.154 1.00 98.00 241 PRO A O 1
ATOM 1833 N N . PRO A 1 242 ? 11.536 2.059 -20.307 1.00 97.75 242 PRO A N 1
ATOM 1834 C CA . PRO A 1 242 ? 10.372 2.834 -19.876 1.00 97.75 242 PRO A CA 1
ATOM 1835 C C . PRO A 1 242 ? 10.121 2.718 -18.368 1.00 97.75 242 PRO A C 1
ATOM 1837 O O . PRO A 1 242 ? 9.879 3.731 -17.713 1.00 97.75 242 PRO A O 1
ATOM 1840 N N . GLY A 1 243 ? 10.232 1.519 -17.786 1.00 98.25 243 GLY A N 1
ATOM 1841 C CA . GLY A 1 243 ? 10.031 1.329 -16.348 1.00 98.25 243 GLY A CA 1
ATOM 1842 C C . GLY A 1 243 ? 11.110 2.015 -15.509 1.00 98.25 243 GLY A C 1
ATOM 1843 O O . GLY A 1 243 ? 10.798 2.639 -14.497 1.00 98.25 243 GLY A O 1
ATOM 1844 N N . ARG A 1 244 ? 12.360 2.003 -15.978 1.00 98.25 244 ARG A N 1
ATOM 1845 C CA . ARG A 1 244 ? 13.488 2.735 -15.390 1.00 98.25 244 ARG A CA 1
ATOM 1846 C C . ARG A 1 244 ? 13.262 4.246 -15.387 1.00 98.25 244 ARG A C 1
ATOM 1848 O O . ARG A 1 244 ? 13.471 4.890 -14.363 1.00 98.25 244 ARG A O 1
ATOM 1855 N N . SER A 1 245 ? 12.745 4.793 -16.487 1.00 98.25 245 SER A N 1
ATOM 1856 C CA . SER A 1 245 ? 12.376 6.212 -16.579 1.00 98.25 245 SER A CA 1
ATOM 1857 C C . SER A 1 245 ? 11.270 6.591 -15.586 1.00 98.25 245 SER A C 1
ATOM 1859 O O . SER A 1 245 ? 11.355 7.635 -14.940 1.00 98.25 245 SER A O 1
ATOM 1861 N N . LEU A 1 246 ? 10.244 5.745 -15.420 1.00 98.44 246 LEU A N 1
ATOM 1862 C CA . LEU A 1 246 ? 9.194 5.972 -14.416 1.00 98.44 246 LEU A CA 1
ATOM 1863 C C . LEU A 1 246 ? 9.733 5.874 -12.988 1.00 98.44 246 LEU A C 1
ATOM 1865 O O . LEU A 1 246 ? 9.426 6.732 -12.163 1.00 98.44 246 LEU A O 1
ATOM 1869 N N . ALA A 1 247 ? 10.556 4.860 -12.711 1.00 98.62 247 ALA A N 1
ATOM 1870 C CA . ALA A 1 247 ? 11.215 4.667 -11.426 1.00 98.62 247 ALA A CA 1
ATOM 1871 C C . ALA A 1 247 ? 12.065 5.888 -11.039 1.00 98.62 247 ALA A C 1
ATOM 1873 O O . ALA A 1 247 ? 11.968 6.386 -9.921 1.00 98.62 247 ALA A O 1
ATOM 1874 N N . TYR A 1 248 ? 12.847 6.418 -11.981 1.00 98.44 248 TYR A N 1
ATOM 1875 C CA . TYR A 1 248 ? 13.623 7.639 -11.775 1.00 98.44 248 TYR A CA 1
ATOM 1876 C C . TYR A 1 248 ? 12.716 8.831 -11.428 1.00 98.44 248 TYR A C 1
ATOM 1878 O O . TYR A 1 248 ? 12.951 9.526 -10.443 1.00 98.44 248 TYR A O 1
ATOM 1886 N N . ARG A 1 249 ? 11.614 9.026 -12.166 1.00 98.25 249 ARG A N 1
ATOM 1887 C CA . ARG A 1 249 ? 10.666 10.128 -11.920 1.00 98.25 249 ARG A CA 1
ATOM 1888 C C . ARG A 1 249 ? 9.945 10.033 -10.577 1.00 98.25 249 ARG A C 1
ATOM 1890 O O . ARG A 1 249 ? 9.736 11.070 -9.957 1.00 98.25 249 ARG A O 1
ATOM 1897 N N . VAL A 1 250 ? 9.569 8.837 -10.107 1.00 98.19 250 VAL A N 1
ATOM 1898 C CA . VAL A 1 250 ? 8.990 8.702 -8.754 1.00 98.19 250 VAL A CA 1
ATOM 1899 C C . VAL A 1 250 ? 10.025 9.003 -7.666 1.00 98.19 250 VAL A C 1
ATOM 1901 O O . VAL A 1 250 ? 9.677 9.607 -6.655 1.00 98.19 250 VAL A O 1
ATOM 1904 N N . LEU A 1 251 ? 11.293 8.636 -7.880 1.00 97.88 251 LEU A N 1
ATOM 1905 C CA . LEU A 1 251 ? 12.383 8.875 -6.929 1.00 97.88 251 LEU A CA 1
ATOM 1906 C C . LEU A 1 251 ? 12.790 10.348 -6.845 1.00 97.88 251 LEU A C 1
ATOM 1908 O O . LEU A 1 251 ? 13.078 10.819 -5.752 1.00 97.88 251 LEU A O 1
ATOM 1912 N N . LEU A 1 252 ? 12.732 11.099 -7.949 1.00 96.62 252 LEU A N 1
ATOM 1913 C CA . LEU A 1 252 ? 12.966 12.553 -7.945 1.00 96.62 252 LEU A CA 1
ATOM 1914 C C . LEU A 1 252 ? 11.958 13.346 -7.097 1.00 96.62 252 LEU A C 1
ATOM 1916 O O . LEU A 1 252 ? 12.133 14.536 -6.868 1.00 96.62 252 LEU A O 1
ATOM 1920 N N . ARG A 1 253 ? 10.880 12.708 -6.637 1.00 95.56 253 ARG A N 1
ATOM 1921 C CA . ARG A 1 253 ? 9.899 13.318 -5.729 1.00 95.56 253 ARG A CA 1
ATOM 1922 C C . ARG A 1 253 ? 10.241 13.094 -4.255 1.00 95.56 253 ARG A C 1
ATOM 1924 O O . ARG A 1 253 ? 9.494 13.539 -3.389 1.00 95.56 253 ARG A O 1
ATOM 1931 N N . GLN A 1 254 ? 11.323 12.371 -3.976 1.00 96.62 254 GLN A N 1
ATOM 1932 C CA . GLN A 1 254 ? 11.816 12.068 -2.638 1.00 96.62 254 GLN A CA 1
ATOM 1933 C C . GLN A 1 254 ? 13.000 12.971 -2.277 1.00 96.62 254 GLN A C 1
ATOM 1935 O O . GLN A 1 254 ? 13.651 13.506 -3.173 1.00 96.62 254 GLN A O 1
ATOM 1940 N N . PRO A 1 255 ? 13.337 13.117 -0.982 1.00 96.75 255 PRO A N 1
ATOM 1941 C CA . PRO A 1 255 ? 14.579 13.772 -0.585 1.00 96.75 255 PRO A CA 1
ATOM 1942 C C . PRO A 1 255 ? 15.785 13.076 -1.235 1.00 96.75 255 PRO A C 1
ATOM 1944 O O . PRO A 1 255 ? 16.022 11.890 -0.988 1.00 96.75 255 PRO A O 1
ATOM 1947 N N . HIS A 1 256 ? 16.519 13.817 -2.068 1.00 96.38 256 HIS A N 1
ATOM 1948 C CA . HIS A 1 256 ? 17.560 13.312 -2.968 1.00 96.38 256 HIS A CA 1
ATOM 1949 C C . HIS A 1 256 ? 18.616 12.457 -2.248 1.00 96.38 256 HIS A C 1
ATOM 1951 O O . HIS A 1 256 ? 18.816 11.292 -2.602 1.00 96.38 256 HIS A O 1
ATOM 1957 N N . ASP A 1 257 ? 19.208 12.986 -1.174 1.00 96.69 257 ASP A N 1
ATOM 1958 C CA . ASP A 1 257 ? 20.235 12.289 -0.391 1.00 96.69 257 ASP A CA 1
ATOM 1959 C C . ASP A 1 257 ? 19.730 10.963 0.189 1.00 96.69 257 ASP A C 1
ATOM 1961 O O . ASP A 1 257 ? 20.410 9.934 0.130 1.00 96.69 257 ASP A O 1
ATOM 1965 N N . LEU A 1 258 ? 18.501 10.963 0.719 1.00 97.69 258 LEU A N 1
ATOM 1966 C CA . LEU A 1 258 ? 17.893 9.767 1.298 1.00 97.69 258 LEU A CA 1
ATOM 1967 C C . LEU A 1 258 ? 17.574 8.730 0.224 1.00 97.69 258 LEU A C 1
ATOM 1969 O O . LEU A 1 258 ? 17.768 7.538 0.466 1.00 97.69 258 LEU A O 1
ATOM 1973 N N . ALA A 1 259 ? 17.104 9.155 -0.951 1.00 97.81 259 ALA A N 1
ATOM 1974 C CA . ALA A 1 259 ? 16.824 8.255 -2.063 1.00 97.81 259 ALA A CA 1
ATOM 1975 C C . ALA A 1 259 ? 18.108 7.557 -2.535 1.00 97.81 259 ALA A C 1
ATOM 1977 O O . ALA A 1 259 ? 18.151 6.325 -2.586 1.00 97.81 259 ALA A O 1
ATOM 1978 N N . VAL A 1 260 ? 19.181 8.316 -2.783 1.00 98.38 260 VAL A N 1
ATOM 1979 C CA . VAL A 1 260 ? 20.486 7.772 -3.198 1.00 98.38 260 VAL A CA 1
ATOM 1980 C C . VAL A 1 260 ? 21.043 6.811 -2.147 1.00 98.38 260 VAL A C 1
ATOM 1982 O O . VAL A 1 260 ? 21.387 5.670 -2.472 1.00 98.38 260 VAL A O 1
ATOM 1985 N N . ALA A 1 261 ? 21.078 7.226 -0.877 1.00 98.38 261 ALA A N 1
ATOM 1986 C CA . ALA A 1 261 ? 21.580 6.393 0.214 1.00 98.38 261 ALA A CA 1
ATOM 1987 C C . ALA A 1 261 ? 20.770 5.095 0.375 1.00 98.38 261 ALA A C 1
ATOM 1989 O O . ALA A 1 261 ? 21.345 4.016 0.557 1.00 98.38 261 ALA A O 1
ATOM 1990 N N . THR A 1 262 ? 19.442 5.178 0.257 1.00 98.56 262 THR A N 1
ATOM 1991 C CA . THR A 1 262 ? 18.544 4.022 0.369 1.00 98.56 262 THR A CA 1
ATOM 1992 C C . THR A 1 262 ? 18.765 3.027 -0.763 1.00 98.56 262 THR A C 1
ATOM 1994 O O . THR A 1 262 ? 18.887 1.832 -0.490 1.00 98.56 262 THR A O 1
ATOM 1997 N N . LEU A 1 263 ? 18.838 3.488 -2.016 1.00 98.62 263 LEU A N 1
ATOM 1998 C CA . LEU A 1 263 ? 19.043 2.608 -3.170 1.00 98.62 263 LEU A CA 1
ATOM 1999 C C . LEU A 1 263 ? 20.417 1.941 -3.123 1.00 98.62 263 LEU A C 1
ATOM 2001 O O . LEU A 1 263 ? 20.514 0.738 -3.362 1.00 98.62 263 LEU A O 1
ATOM 2005 N N . ALA A 1 264 ? 21.460 2.687 -2.747 1.00 98.31 264 ALA A N 1
ATOM 2006 C CA . ALA A 1 264 ? 22.806 2.148 -2.584 1.00 98.31 264 ALA A CA 1
ATOM 2007 C C . ALA A 1 264 ? 22.870 1.085 -1.476 1.00 98.31 264 ALA A C 1
ATOM 2009 O O . ALA A 1 264 ? 23.490 0.037 -1.661 1.00 98.31 264 ALA A O 1
ATO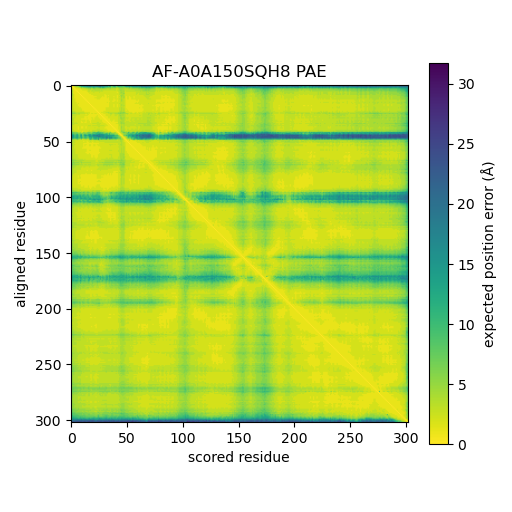M 2010 N N . ARG A 1 265 ? 22.209 1.319 -0.331 1.00 98.38 265 ARG A N 1
ATOM 2011 C CA . ARG A 1 265 ? 22.071 0.314 0.737 1.00 98.38 265 ARG A CA 1
ATOM 2012 C C . ARG A 1 265 ? 21.342 -0.927 0.225 1.00 98.38 265 ARG A C 1
ATOM 2014 O O . ARG A 1 265 ? 21.894 -2.019 0.314 1.00 98.38 265 ARG A O 1
ATOM 2021 N N . ALA A 1 266 ? 20.146 -0.758 -0.337 1.00 98.31 266 ALA A N 1
ATOM 2022 C CA . ALA A 1 266 ? 19.325 -1.871 -0.800 1.00 98.31 266 ALA A CA 1
ATOM 2023 C C . ALA A 1 266 ? 20.033 -2.693 -1.890 1.00 98.31 266 ALA A C 1
ATOM 2025 O O . ALA A 1 266 ? 19.930 -3.916 -1.895 1.00 98.31 266 ALA A O 1
ATOM 2026 N N . ALA A 1 267 ? 20.790 -2.054 -2.791 1.00 98.19 267 ALA A N 1
ATOM 2027 C CA . ALA A 1 267 ? 21.572 -2.748 -3.815 1.00 98.19 267 ALA A CA 1
ATOM 2028 C C . ALA A 1 267 ? 22.659 -3.655 -3.206 1.00 98.19 267 ALA A C 1
ATOM 2030 O O . ALA A 1 267 ? 22.830 -4.788 -3.655 1.00 98.19 267 ALA A O 1
ATOM 2031 N N . ARG A 1 268 ? 23.343 -3.203 -2.141 1.00 98.00 268 ARG A N 1
ATOM 2032 C CA . ARG A 1 268 ? 24.340 -4.016 -1.414 1.00 98.00 268 ARG A CA 1
ATOM 2033 C C . ARG A 1 268 ? 23.727 -5.211 -0.684 1.00 98.00 268 ARG A C 1
ATOM 2035 O O . ARG A 1 268 ? 24.404 -6.223 -0.523 1.00 98.00 268 ARG A O 1
ATOM 2042 N N . GLU A 1 269 ? 22.476 -5.093 -0.247 1.00 97.56 269 GLU A N 1
ATOM 2043 C CA . GLU A 1 269 ? 21.740 -6.162 0.441 1.00 97.56 269 GLU A CA 1
ATOM 2044 C C . GLU A 1 269 ? 21.264 -7.272 -0.509 1.00 97.56 269 GLU A C 1
ATOM 2046 O O . GLU A 1 269 ? 20.907 -8.353 -0.042 1.00 97.56 269 GLU A O 1
ATOM 2051 N N . VAL A 1 270 ? 21.296 -7.059 -1.834 1.00 97.75 270 VAL A N 1
ATOM 2052 C CA . VAL A 1 270 ? 20.973 -8.114 -2.804 1.00 97.75 270 VAL A CA 1
ATOM 2053 C C . VAL A 1 270 ? 22.010 -9.246 -2.692 1.00 97.75 270 VAL A C 1
ATOM 2055 O O . VAL A 1 270 ? 23.203 -9.012 -2.927 1.00 97.75 270 VAL A O 1
ATOM 2058 N N . PRO A 1 271 ? 21.592 -10.491 -2.372 1.00 96.88 271 PRO A N 1
ATOM 2059 C CA . PRO A 1 271 ? 22.529 -11.591 -2.164 1.00 96.88 271 PRO A CA 1
ATOM 2060 C C . PRO A 1 271 ? 23.435 -11.842 -3.385 1.00 96.88 271 PRO A C 1
ATOM 2062 O O . PRO A 1 271 ? 22.924 -11.885 -4.507 1.00 96.88 271 PRO A O 1
ATOM 2065 N N . PRO A 1 272 ? 24.747 -12.109 -3.201 1.00 94.88 272 PRO A N 1
ATOM 2066 C CA . PRO A 1 272 ? 25.692 -12.319 -4.308 1.00 94.88 272 PRO A CA 1
ATOM 2067 C C . PRO A 1 272 ? 25.293 -13.429 -5.289 1.00 94.88 272 PRO A C 1
ATOM 2069 O O . PRO A 1 272 ? 25.574 -13.332 -6.481 1.00 94.88 272 PRO A O 1
ATOM 2072 N N . ARG A 1 273 ? 24.569 -14.455 -4.812 1.00 97.06 273 ARG A N 1
ATOM 2073 C CA . ARG A 1 273 ? 24.019 -15.534 -5.653 1.00 97.06 273 ARG A CA 1
ATOM 2074 C C . ARG A 1 273 ? 23.056 -15.042 -6.744 1.00 97.06 273 ARG A C 1
ATOM 2076 O O . ARG A 1 273 ? 22.813 -15.761 -7.704 1.00 97.06 273 ARG A O 1
ATOM 2083 N N . PHE A 1 274 ? 22.526 -13.824 -6.623 1.00 96.94 274 PHE A N 1
ATOM 2084 C CA . PHE A 1 274 ? 21.654 -13.186 -7.610 1.00 96.94 274 PHE A CA 1
ATOM 2085 C C . PHE A 1 274 ? 22.404 -12.106 -8.409 1.00 96.94 274 PHE A C 1
ATOM 2087 O O . PHE A 1 274 ? 21.941 -10.970 -8.518 1.00 96.94 274 PHE A O 1
ATOM 2094 N N . GLY A 1 275 ? 23.561 -12.452 -8.987 1.00 96.38 275 GLY A N 1
ATOM 2095 C CA . GLY A 1 275 ? 24.467 -11.498 -9.646 1.00 96.38 275 GLY A CA 1
ATOM 2096 C C . GLY A 1 275 ? 23.798 -10.570 -10.670 1.00 96.38 275 GLY A C 1
ATOM 2097 O O . GLY A 1 275 ? 24.033 -9.365 -10.648 1.00 96.38 275 GLY A O 1
ATOM 2098 N N . ARG A 1 276 ? 22.882 -11.086 -11.506 1.00 97.44 276 ARG A N 1
ATOM 2099 C CA . ARG A 1 276 ? 22.131 -10.262 -12.476 1.00 97.44 276 ARG A CA 1
ATOM 2100 C C . ARG A 1 276 ? 21.209 -9.242 -11.801 1.00 97.44 276 ARG A C 1
ATOM 2102 O O . ARG A 1 276 ? 21.168 -8.092 -12.222 1.00 97.44 276 ARG A O 1
ATOM 2109 N N . ALA A 1 277 ? 20.474 -9.654 -10.768 1.00 97.69 277 ALA A N 1
ATOM 2110 C CA . ALA A 1 277 ? 19.591 -8.766 -10.011 1.00 97.69 277 ALA A CA 1
ATOM 2111 C C . ALA A 1 277 ? 20.389 -7.652 -9.326 1.00 97.69 277 ALA A C 1
ATOM 2113 O O . ALA A 1 277 ? 20.015 -6.483 -9.390 1.00 97.69 277 ALA A O 1
ATOM 2114 N N . ARG A 1 278 ? 21.528 -8.018 -8.730 1.00 98.00 278 ARG A N 1
ATOM 2115 C CA . ARG A 1 278 ? 22.441 -7.076 -8.090 1.00 98.00 278 ARG A CA 1
ATOM 2116 C C . ARG A 1 278 ? 23.015 -6.068 -9.084 1.00 98.00 278 ARG A C 1
ATOM 2118 O O . ARG A 1 278 ? 22.956 -4.877 -8.814 1.00 98.00 278 ARG A O 1
ATOM 2125 N N . ALA A 1 279 ? 23.465 -6.519 -10.255 1.00 98.25 279 ALA A N 1
ATOM 2126 C CA . ALA A 1 279 ? 23.973 -5.631 -11.300 1.00 98.25 279 ALA A CA 1
ATOM 2127 C C . ALA A 1 279 ? 22.915 -4.617 -11.777 1.00 98.25 279 ALA A C 1
ATOM 2129 O O . ALA A 1 279 ? 23.230 -3.446 -11.980 1.00 98.25 279 ALA A O 1
ATOM 2130 N N . ILE A 1 280 ? 21.650 -5.038 -11.911 1.00 98.50 280 ILE A N 1
ATOM 2131 C CA . ILE A 1 280 ? 20.535 -4.139 -12.256 1.00 98.50 280 ILE A CA 1
ATOM 2132 C C . ILE A 1 280 ? 20.318 -3.094 -11.151 1.00 98.50 280 ILE A C 1
ATOM 2134 O O . ILE A 1 280 ? 20.208 -1.904 -11.454 1.00 98.50 280 ILE A O 1
ATOM 2138 N N . ALA A 1 281 ? 20.280 -3.528 -9.887 1.00 98.50 281 ALA A N 1
ATOM 2139 C CA . ALA A 1 281 ? 20.104 -2.654 -8.729 1.00 98.50 281 ALA A CA 1
ATOM 2140 C C . ALA A 1 281 ? 21.239 -1.628 -8.590 1.00 98.50 281 ALA A C 1
ATOM 2142 O O . ALA A 1 281 ? 20.974 -0.440 -8.420 1.00 98.50 281 ALA A O 1
ATOM 2143 N N . GLU A 1 282 ? 22.494 -2.075 -8.690 1.00 98.50 282 GLU A N 1
ATOM 2144 C CA . GLU A 1 282 ? 23.686 -1.223 -8.607 1.00 98.50 282 GLU A CA 1
ATOM 2145 C C . GLU A 1 282 ? 23.728 -0.230 -9.772 1.00 98.50 282 GLU A C 1
ATOM 2147 O O . GLU A 1 282 ? 23.865 0.970 -9.543 1.00 98.50 282 GLU A O 1
ATOM 2152 N N . SER A 1 283 ? 23.506 -0.699 -11.006 1.00 98.50 283 SER A N 1
ATOM 2153 C CA . SER A 1 283 ? 23.434 0.166 -12.188 1.00 98.50 283 SER A CA 1
ATOM 2154 C C . SER A 1 283 ? 22.382 1.262 -12.025 1.00 98.50 283 SER A C 1
ATOM 2156 O O . SER A 1 283 ? 22.651 2.424 -12.327 1.00 98.50 283 SER A O 1
ATOM 2158 N N . PHE A 1 284 ? 21.184 0.912 -11.550 1.00 98.69 284 PHE A N 1
ATOM 2159 C CA . PHE A 1 284 ? 20.117 1.889 -11.350 1.00 98.69 284 PHE A CA 1
ATOM 2160 C C . PHE A 1 284 ? 20.421 2.868 -10.215 1.00 98.69 284 PHE A C 1
ATOM 2162 O O . PHE A 1 284 ? 20.212 4.066 -10.380 1.00 98.69 284 PHE A O 1
ATOM 2169 N N . ALA A 1 285 ? 20.964 2.394 -9.091 1.00 98.50 285 ALA A N 1
ATOM 2170 C CA . ALA A 1 285 ? 21.365 3.264 -7.988 1.00 98.50 285 ALA A CA 1
ATOM 2171 C C . ALA A 1 285 ? 22.437 4.281 -8.422 1.00 98.50 285 ALA A C 1
ATOM 2173 O O . ALA A 1 285 ? 22.333 5.460 -8.082 1.00 98.50 285 ALA A O 1
ATOM 2174 N N . SER A 1 286 ? 23.431 3.852 -9.208 1.00 98.44 286 SER A N 1
ATOM 2175 C CA . SER A 1 286 ? 24.462 4.737 -9.765 1.00 98.44 286 SER A CA 1
ATOM 2176 C C . SER A 1 286 ? 23.890 5.771 -10.735 1.00 98.44 286 SER A C 1
ATOM 2178 O O . SER A 1 286 ? 24.278 6.935 -10.676 1.00 98.44 286 SER A O 1
ATOM 2180 N N . GLU A 1 287 ? 22.953 5.374 -11.598 1.00 98.19 287 GLU A N 1
ATOM 2181 C CA . GLU A 1 287 ? 22.276 6.297 -12.516 1.00 98.19 287 GLU A CA 1
ATOM 2182 C C . GLU A 1 287 ? 21.466 7.357 -11.767 1.00 98.19 287 GLU A C 1
ATOM 2184 O O . GLU A 1 287 ? 21.588 8.542 -12.071 1.00 98.19 287 GLU A O 1
ATOM 2189 N N . VAL A 1 288 ? 20.692 6.952 -10.754 1.00 98.12 288 VAL A N 1
ATOM 2190 C CA . VAL A 1 288 ? 19.916 7.881 -9.920 1.00 98.12 288 VAL A CA 1
ATOM 2191 C C . VAL A 1 288 ? 20.839 8.883 -9.225 1.00 98.12 288 VAL A C 1
ATOM 2193 O O . VAL A 1 288 ? 20.573 10.081 -9.262 1.00 98.12 288 VAL A O 1
ATOM 2196 N N . ALA A 1 289 ? 21.948 8.412 -8.646 1.00 98.19 289 ALA A N 1
ATOM 2197 C CA . ALA A 1 289 ? 22.930 9.271 -7.988 1.00 98.19 289 ALA A CA 1
ATOM 2198 C C . ALA A 1 289 ? 23.568 10.283 -8.953 1.00 98.19 289 ALA A C 1
ATOM 2200 O O . ALA A 1 289 ? 23.678 11.463 -8.626 1.00 98.19 289 ALA A O 1
ATOM 2201 N N . ALA A 1 290 ? 23.957 9.838 -10.151 1.00 97.81 290 ALA A N 1
ATOM 2202 C CA . ALA A 1 290 ? 24.525 10.714 -11.171 1.00 97.81 290 ALA A CA 1
ATOM 2203 C C . ALA A 1 290 ? 23.504 11.751 -11.667 1.00 97.81 290 ALA A C 1
ATOM 2205 O O . ALA A 1 290 ? 23.835 12.928 -11.790 1.00 97.81 290 ALA A O 1
ATOM 2206 N N . GLY A 1 291 ? 22.261 11.329 -11.914 1.00 97.06 291 GLY A N 1
ATOM 2207 C CA . GLY A 1 291 ? 21.185 12.208 -12.364 1.00 97.06 291 GLY A CA 1
ATOM 2208 C C . GLY A 1 291 ? 20.825 13.285 -11.340 1.00 97.06 291 GLY A C 1
ATOM 2209 O O . GLY A 1 291 ? 20.703 14.452 -11.704 1.00 97.06 291 GLY A O 1
ATOM 2210 N N . ILE A 1 292 ? 20.729 12.916 -10.060 1.00 96.06 292 ILE A N 1
ATOM 2211 C CA . ILE A 1 292 ? 20.485 13.853 -8.955 1.00 96.06 292 ILE A CA 1
ATOM 2212 C C . ILE A 1 292 ? 21.634 14.853 -8.816 1.00 96.06 292 ILE A C 1
ATOM 2214 O O . ILE A 1 292 ? 21.385 16.053 -8.794 1.00 96.06 292 ILE A O 1
ATOM 2218 N N . LYS A 1 293 ? 22.890 14.384 -8.829 1.00 95.69 293 LYS A N 1
ATOM 2219 C CA . LYS A 1 293 ? 24.063 15.266 -8.753 1.00 95.69 293 LYS A CA 1
ATOM 2220 C C . LYS A 1 293 ? 24.051 16.330 -9.857 1.00 95.69 293 LYS A C 1
ATOM 2222 O O . LYS A 1 293 ? 24.290 17.501 -9.587 1.00 95.69 293 LYS A O 1
ATOM 2227 N N . LEU A 1 294 ? 23.729 15.933 -11.090 1.00 95.62 294 LEU A N 1
ATOM 2228 C CA . LEU A 1 294 ? 23.625 16.859 -12.224 1.00 95.62 294 LEU A CA 1
ATOM 2229 C C . LEU A 1 294 ? 22.481 17.873 -12.070 1.00 95.62 294 LEU A C 1
ATOM 2231 O O . LEU A 1 294 ? 22.588 18.991 -12.574 1.00 95.62 294 LEU A O 1
ATOM 2235 N N . LEU A 1 295 ? 21.372 17.494 -11.428 1.00 93.00 295 LEU A N 1
ATOM 2236 C CA . LEU A 1 295 ? 20.272 18.415 -11.135 1.00 93.00 295 LEU A CA 1
ATOM 2237 C C . LEU A 1 295 ? 20.680 19.434 -10.067 1.00 93.00 295 LEU A C 1
ATOM 2239 O O . LEU A 1 295 ? 20.466 20.627 -10.272 1.00 93.00 295 LEU A O 1
ATOM 2243 N N . ASP A 1 296 ? 21.327 18.984 -8.992 1.00 90.88 296 ASP A N 1
ATOM 2244 C CA . ASP A 1 296 ? 21.771 19.852 -7.899 1.00 90.88 296 ASP A CA 1
ATOM 2245 C C . ASP A 1 296 ? 22.834 20.863 -8.378 1.00 90.88 296 ASP A C 1
ATOM 2247 O O . ASP A 1 296 ? 22.749 22.050 -8.061 1.00 90.88 296 ASP A O 1
ATOM 2251 N N . GLU A 1 297 ? 23.780 20.437 -9.227 1.00 93.00 297 GLU A N 1
ATOM 2252 C CA . GLU A 1 297 ? 24.777 21.322 -9.858 1.00 93.00 297 GLU A CA 1
ATOM 2253 C C . GLU A 1 297 ? 24.129 22.412 -10.728 1.00 93.00 297 GLU A C 1
ATOM 2255 O O . GLU A 1 297 ? 24.587 23.554 -10.741 1.00 93.00 297 GLU A O 1
ATOM 2260 N N . ARG A 1 298 ? 23.041 22.087 -11.438 1.00 91.38 298 ARG A N 1
ATOM 2261 C CA . ARG A 1 298 ? 22.298 23.061 -12.256 1.00 91.38 298 ARG A CA 1
ATOM 2262 C C . ARG A 1 298 ? 21.489 24.034 -11.409 1.00 91.38 298 ARG A C 1
ATOM 2264 O O . ARG A 1 298 ? 21.399 25.201 -11.770 1.00 91.38 298 ARG A O 1
ATOM 2271 N N . SER A 1 299 ? 20.903 23.565 -10.310 1.00 86.69 299 SER A N 1
ATOM 2272 C CA . SER A 1 299 ? 20.132 24.408 -9.394 1.00 86.69 299 SER A CA 1
ATOM 2273 C C . SER A 1 299 ? 21.009 25.334 -8.553 1.00 86.69 299 SER A C 1
ATOM 2275 O O . SER A 1 299 ? 20.555 26.415 -8.209 1.00 86.69 299 SER A O 1
ATOM 2277 N N . GLY A 1 300 ? 22.250 24.943 -8.242 1.00 76.69 300 GLY A N 1
ATOM 2278 C CA . GLY A 1 300 ? 23.212 25.795 -7.532 1.00 76.69 300 GLY A CA 1
ATOM 2279 C C . GLY A 1 300 ? 23.935 26.825 -8.411 1.00 76.69 300 GLY A C 1
ATOM 2280 O O . GLY A 1 300 ? 24.597 27.712 -7.880 1.00 76.69 300 GLY A O 1
ATOM 2281 N N . ALA A 1 301 ? 23.833 26.708 -9.738 1.00 58.12 301 ALA A N 1
ATOM 2282 C CA . ALA A 1 301 ? 24.430 27.636 -10.701 1.00 58.12 301 ALA A CA 1
ATOM 2283 C C . ALA A 1 301 ? 23.476 28.761 -11.162 1.00 58.12 301 ALA A C 1
ATOM 2285 O O . ALA A 1 301 ? 23.889 29.604 -11.961 1.00 58.12 301 ALA A O 1
ATOM 2286 N N . ALA A 1 302 ? 22.223 28.755 -10.695 1.00 50.31 302 ALA A N 1
ATOM 2287 C CA . ALA A 1 302 ? 21.179 29.740 -10.994 1.00 50.31 302 ALA A CA 1
ATOM 2288 C C . ALA A 1 302 ? 20.914 30.643 -9.782 1.00 50.31 302 ALA A C 1
ATOM 2290 O O . ALA A 1 302 ? 20.612 31.835 -10.011 1.00 50.31 302 ALA A O 1
#

Mean predicted aligned error: 4.2 Å

Radius of gyration: 21.23 Å; Cα contacts (8 Å, |Δi|>4): 436; chains: 1; bounding box: 51×52×60 Å

Organism: Sorangium cellulosum (NCBI:txid56)

Solvent-accessible surface area (backbone atoms only — not comparable to full-atom values): 16400 Å² total; per-residue (Å²): 132,84,57,68,68,58,53,32,53,55,48,34,50,43,42,64,26,41,50,40,17,51,54,74,54,66,80,70,49,75,61,82,72,54,51,46,75,54,21,70,57,31,56,70,81,71,81,49,62,59,62,72,60,46,53,55,43,50,58,49,25,34,54,52,36,46,75,53,40,101,52,90,72,67,76,79,82,44,34,57,52,43,24,51,51,38,36,49,34,36,55,58,51,71,50,42,63,83,47,52,40,90,92,35,36,78,47,44,59,52,52,52,48,30,34,44,55,36,47,70,69,38,69,56,58,92,46,58,68,50,29,45,42,42,18,26,56,47,63,48,57,75,74,38,64,39,50,29,33,40,40,36,36,85,90,50,72,50,77,30,64,64,42,82,76,61,70,78,75,66,54,58,36,83,84,40,56,47,44,77,51,76,45,81,35,43,51,68,55,50,34,58,91,42,77,73,45,57,46,66,62,44,31,50,44,50,47,53,48,36,43,54,24,30,49,35,40,50,51,47,34,69,42,82,54,54,63,56,66,83,37,74,42,39,48,57,36,53,72,35,74,70,28,29,53,38,48,51,45,36,39,72,75,42,63,62,71,50,42,39,54,42,38,49,50,29,25,67,67,42,57,75,93,42,52,71,62,27,51,52,38,43,54,50,30,52,48,52,43,53,52,50,53,57,49,54,58,56,63,73,74,109